Protein AF-A0A7W1AQW0-F1 (afdb_monomer_lite)

Secondary structure (DSSP, 8-state):
-HHHHH--SS-EEEEE-GGGTS-HHHHHHHHHHHHTSSSEEEEE-SSS-S-S-HHHHHHT-SEEEEPPS-HHHHHHHHHHTTHHHHHHHHHHTTPEEEESTHHHHTTEEEEEE-SSSSS-EEEE---SEEEEEESSTTTSTTHHHHHHHHHHTTSS--EEEE-TT-----PPPPHHHHHTTEEEE-SEEE----TTS----EEEE---HHHHHHHTTS---S--SS---

Foldseek 3Di:
DLCVLQVHQAFFEEEEEQQVVVDVVVVVVVVLLCVLGRYHYHYADPVDGPDPPVLVVLLVGQEYEYEAHQLVRSQVVCVVVVVLVSVVVSVVVPRAYEYEHSSNFQQEQWEQDCNDPDATDIDGHSHQAYWYEQEQCVVDPRRVVSLLVCLVVVVTAEEEYEHAQDPDDPDDDDPSNVVRNYDYDGQWDQGDDGPPPDRGGHTYHHPHVVSVVVSVPDPPPPDPPPDDD

pLDDT: mean 78.65, std 23.16, range [24.62, 98.56]

Structure (mmCIF, N/CA/C/O backbone):
data_AF-A0A7W1AQW0-F1
#
_entry.id   AF-A0A7W1AQW0-F1
#
loop_
_atom_site.group_PDB
_atom_site.id
_atom_site.type_symbol
_atom_site.label_atom_id
_atom_site.label_alt_id
_atom_site.label_comp_id
_atom_site.label_asym_id
_atom_site.label_entity_id
_atom_site.label_seq_id
_atom_site.pdbx_PDB_ins_code
_atom_site.Cartn_x
_atom_site.Cartn_y
_atom_site.Cartn_z
_atom_site.occupancy
_atom_site.B_iso_or_equiv
_atom_site.auth_seq_id
_atom_site.auth_comp_id
_atom_site.auth_asym_id
_atom_site.auth_atom_id
_atom_site.pdbx_PDB_model_num
ATOM 1 N N . MET A 1 1 ? -9.401 13.933 5.623 1.00 67.44 1 MET A N 1
ATOM 2 C CA . MET A 1 1 ? -8.822 13.018 4.614 1.00 67.44 1 MET A CA 1
ATOM 3 C C . MET A 1 1 ? -9.401 11.619 4.802 1.00 67.44 1 MET A C 1
ATOM 5 O O . MET A 1 1 ? -10.285 11.276 4.036 1.00 67.44 1 MET A O 1
ATOM 9 N N . PHE A 1 2 ? -9.066 10.885 5.873 1.00 73.19 2 PHE A N 1
ATOM 10 C CA . PHE A 1 2 ? -9.712 9.595 6.181 1.00 73.19 2 PHE A CA 1
ATOM 11 C C . PHE A 1 2 ? -11.206 9.718 6.504 1.00 73.19 2 PHE A C 1
ATOM 13 O O . PHE A 1 2 ? -12.000 9.011 5.904 1.00 73.19 2 PHE A O 1
ATOM 20 N N . SER A 1 3 ? -11.608 10.681 7.343 1.00 76.00 3 SER A N 1
ATOM 21 C CA . SER A 1 3 ? -13.026 10.924 7.671 1.00 76.00 3 SER A CA 1
ATOM 22 C C . SER A 1 3 ? -13.887 11.238 6.443 1.00 76.00 3 SER A C 1
ATOM 24 O O . SER A 1 3 ? -15.046 10.853 6.374 1.00 76.00 3 SER A O 1
ATOM 26 N N . ALA A 1 4 ? -13.309 11.909 5.440 1.00 75.75 4 ALA A N 1
ATOM 27 C CA . ALA A 1 4 ? -13.996 12.199 4.182 1.00 75.75 4 ALA A CA 1
ATOM 28 C C . ALA A 1 4 ? -14.106 10.952 3.291 1.00 75.75 4 ALA A C 1
ATOM 30 O O . ALA A 1 4 ? -15.127 10.759 2.645 1.00 75.75 4 ALA A O 1
ATOM 31 N N . ALA A 1 5 ? -13.074 10.102 3.278 1.00 75.19 5 ALA A N 1
ATOM 32 C CA . ALA A 1 5 ? -13.080 8.854 2.518 1.00 75.19 5 ALA A CA 1
ATOM 33 C C . ALA A 1 5 ? -14.044 7.807 3.105 1.00 75.19 5 ALA A C 1
ATOM 35 O O . ALA A 1 5 ? -14.600 7.013 2.357 1.00 75.19 5 ALA A O 1
ATOM 36 N N . THR A 1 6 ? -14.248 7.807 4.426 1.00 84.25 6 THR A N 1
ATOM 37 C CA . THR A 1 6 ? -15.109 6.834 5.122 1.00 84.25 6 THR A CA 1
ATOM 38 C C . THR A 1 6 ? -16.499 7.368 5.470 1.00 84.25 6 THR A C 1
ATOM 40 O O . THR A 1 6 ? -17.377 6.585 5.820 1.00 84.25 6 THR A O 1
ATOM 43 N N . GLY A 1 7 ? -16.699 8.690 5.453 1.00 86.19 7 GLY A N 1
ATOM 44 C CA . GLY A 1 7 ? -17.906 9.339 5.975 1.00 86.19 7 GLY A CA 1
ATOM 45 C C . GLY A 1 7 ? -18.041 9.286 7.504 1.00 86.19 7 GLY A C 1
ATOM 46 O O . GLY A 1 7 ? -19.109 9.593 8.030 1.00 86.19 7 GLY A O 1
ATOM 47 N N . LYS A 1 8 ? -16.989 8.887 8.234 1.00 88.88 8 LYS A N 1
ATOM 48 C CA . LYS A 1 8 ? -17.007 8.724 9.699 1.00 88.88 8 LYS A CA 1
ATOM 49 C C . LYS A 1 8 ? -16.258 9.860 10.383 1.00 88.88 8 LYS A C 1
ATOM 51 O O . LYS A 1 8 ? -15.175 10.222 9.937 1.00 88.88 8 LYS A O 1
ATOM 56 N N . ALA A 1 9 ? -16.794 10.374 11.492 1.00 91.06 9 ALA A N 1
ATOM 57 C CA . ALA A 1 9 ? -16.131 11.416 12.285 1.00 91.06 9 ALA A CA 1
ATOM 58 C C . ALA A 1 9 ? -14.762 10.936 12.803 1.00 91.06 9 ALA A C 1
ATOM 60 O O . ALA A 1 9 ? -13.740 11.520 12.448 1.00 91.06 9 ALA A O 1
ATOM 61 N N . THR A 1 10 ? -14.758 9.792 13.497 1.00 94.94 10 THR A N 1
ATOM 62 C CA . THR A 1 10 ? -13.569 9.181 14.111 1.00 94.94 10 THR A CA 1
ATOM 63 C C . THR A 1 10 ? -13.295 7.791 13.505 1.00 94.94 10 THR A C 1
ATOM 65 O O . THR A 1 10 ? -13.646 6.774 14.112 1.00 94.94 10 THR A O 1
ATOM 68 N N . PRO A 1 11 ? -12.722 7.695 12.288 1.00 94.69 11 PRO A N 1
ATOM 69 C CA . PRO A 1 11 ? -12.478 6.413 11.629 1.00 94.69 11 PRO A CA 1
ATOM 70 C C . PRO A 1 11 ? -11.393 5.585 12.331 1.00 94.69 11 PRO A C 1
ATOM 72 O O . PRO A 1 11 ? -10.427 6.124 12.876 1.00 94.69 11 PRO A O 1
ATOM 75 N N . ARG A 1 12 ? -11.522 4.260 12.261 1.00 98.00 12 ARG A N 1
ATOM 76 C CA . ARG A 1 12 ? -10.507 3.274 12.650 1.00 98.00 12 ARG A CA 1
ATOM 77 C C . ARG A 1 12 ? -9.540 3.045 11.494 1.00 98.00 12 ARG A C 1
ATOM 79 O O . ARG A 1 12 ? -9.938 2.540 10.446 1.00 98.00 12 ARG A O 1
ATOM 86 N N . ILE A 1 13 ? -8.281 3.419 11.673 1.00 95.62 13 ILE A N 1
ATOM 87 C CA . ILE A 1 13 ? -7.257 3.364 10.628 1.00 95.62 13 ILE A CA 1
ATOM 88 C C . ILE A 1 13 ? -6.183 2.381 11.063 1.00 95.62 13 ILE A C 1
ATOM 90 O O . ILE A 1 13 ? -5.573 2.557 12.116 1.00 95.62 13 ILE A O 1
ATOM 94 N N . CYS A 1 14 ? -5.930 1.370 10.243 1.00 97.81 14 CYS A N 1
ATOM 95 C CA . CYS A 1 14 ? -4.896 0.381 10.487 1.00 97.81 14 CYS A CA 1
ATOM 96 C C . CYS A 1 14 ? -3.712 0.588 9.546 1.00 97.81 14 CYS A C 1
ATOM 98 O O . CYS A 1 14 ? -3.871 0.575 8.326 1.00 97.81 14 CYS A O 1
ATOM 100 N N . PHE A 1 15 ? -2.523 0.767 10.113 1.00 97.31 15 PHE A N 1
ATOM 101 C CA . PHE A 1 15 ? -1.277 0.809 9.361 1.00 97.31 15 PHE A CA 1
ATOM 102 C C . PHE A 1 15 ? -0.730 -0.590 9.088 1.00 97.31 15 PHE A C 1
ATOM 104 O O . PHE A 1 15 ? -0.585 -1.391 10.008 1.00 97.31 15 PHE A O 1
ATOM 111 N N . VAL A 1 16 ? -0.344 -0.851 7.843 1.00 97.88 16 VAL A N 1
ATOM 112 C CA . VAL A 1 16 ? 0.351 -2.079 7.443 1.00 97.88 16 VAL A CA 1
ATOM 113 C C . VAL A 1 16 ? 1.782 -1.718 7.054 1.00 97.88 16 VAL A C 1
ATOM 115 O O . VAL A 1 16 ? 2.031 -1.125 6.000 1.00 97.88 16 VAL A O 1
ATOM 118 N N . GLY A 1 17 ? 2.725 -2.053 7.938 1.00 95.81 17 GLY A N 1
ATOM 119 C CA . GLY A 1 17 ? 4.140 -1.674 7.852 1.00 95.81 17 GLY A CA 1
ATOM 120 C C . GLY A 1 17 ? 5.026 -2.650 7.077 1.00 95.81 17 GLY A C 1
ATOM 121 O O . GLY A 1 17 ? 6.242 -2.446 7.009 1.00 95.81 17 GLY A O 1
ATOM 122 N N . THR A 1 18 ? 4.440 -3.680 6.462 1.00 97.00 18 THR A N 1
ATOM 123 C CA . THR A 1 18 ? 5.151 -4.847 5.921 1.00 97.00 18 THR A CA 1
ATOM 124 C C . THR A 1 18 ? 6.284 -4.497 4.955 1.00 97.00 18 THR A C 1
ATOM 126 O O . THR A 1 18 ? 7.363 -5.075 5.041 1.00 97.00 18 THR A O 1
ATOM 129 N N . ALA A 1 19 ? 6.085 -3.520 4.060 1.00 95.94 19 ALA A N 1
ATOM 130 C CA . ALA A 1 19 ? 7.108 -3.112 3.090 1.00 95.94 19 ALA A CA 1
ATOM 131 C C . ALA A 1 19 ? 8.392 -2.593 3.758 1.00 95.94 19 ALA A C 1
ATOM 133 O O . ALA A 1 19 ? 9.481 -2.726 3.206 1.00 95.94 19 ALA A O 1
ATOM 134 N N . SER A 1 20 ? 8.277 -2.021 4.954 1.00 94.88 20 SER A N 1
ATOM 135 C CA . SER A 1 20 ? 9.410 -1.529 5.737 1.00 94.88 20 SER A CA 1
ATOM 136 C C . SER A 1 20 ? 9.997 -2.571 6.692 1.00 94.88 20 SER A C 1
ATOM 138 O O . SER A 1 20 ? 10.839 -2.224 7.513 1.00 94.88 20 SER A O 1
ATOM 140 N N . GLY A 1 21 ? 9.538 -3.826 6.620 1.00 94.56 21 GLY A N 1
ATOM 141 C CA . GLY A 1 21 ? 9.882 -4.856 7.600 1.00 94.56 21 GLY A CA 1
ATOM 142 C C . GLY A 1 21 ? 9.317 -4.554 8.989 1.00 94.56 21 GLY A C 1
ATOM 143 O O . GLY A 1 21 ? 9.981 -4.831 9.980 1.00 94.56 21 GLY A O 1
ATOM 144 N N . ASP A 1 22 ? 8.137 -3.924 9.055 1.00 93.50 22 ASP A N 1
ATOM 145 C CA . ASP A 1 22 ? 7.505 -3.473 10.303 1.00 93.50 22 ASP A CA 1
ATOM 146 C C . ASP A 1 22 ? 8.420 -2.581 11.168 1.00 93.50 22 ASP A C 1
ATOM 148 O O . ASP A 1 22 ? 8.391 -2.626 12.398 1.00 93.50 22 ASP A O 1
ATOM 152 N N . ALA A 1 23 ? 9.224 -1.728 10.517 1.00 92.81 23 ALA A N 1
ATOM 153 C CA . ALA A 1 23 ? 10.158 -0.835 11.191 1.00 92.81 23 ALA A CA 1
ATOM 154 C C . ALA A 1 23 ? 9.458 0.037 12.248 1.00 92.81 23 ALA A C 1
ATOM 156 O O . ALA A 1 23 ? 8.574 0.847 11.941 1.00 92.81 23 ALA A O 1
ATOM 157 N N . GLU A 1 24 ? 9.916 -0.063 13.498 1.00 93.38 24 GLU A N 1
ATOM 158 C CA . GLU A 1 24 ? 9.319 0.658 14.627 1.00 93.38 24 GLU A CA 1
ATOM 159 C C . GLU A 1 24 ? 9.325 2.173 14.428 1.00 93.38 24 GLU A C 1
ATOM 161 O O . GLU A 1 24 ? 8.347 2.847 14.744 1.00 93.38 24 GLU A O 1
ATOM 166 N N . SER A 1 25 ? 10.396 2.708 13.838 1.00 91.25 25 SER A N 1
ATOM 167 C CA . SER A 1 25 ? 10.520 4.137 13.546 1.00 91.25 25 SER A CA 1
ATOM 168 C C . SER A 1 25 ? 9.461 4.629 12.556 1.00 91.25 25 SER A C 1
ATOM 170 O O . SER A 1 25 ? 9.009 5.771 12.652 1.00 91.25 25 SER A O 1
ATOM 172 N N . TYR A 1 26 ? 9.023 3.785 11.619 1.00 90.25 26 TYR A N 1
ATOM 173 C CA . TYR A 1 26 ? 7.954 4.134 10.690 1.00 90.25 26 TYR A CA 1
ATOM 174 C C . TYR A 1 26 ? 6.585 4.004 11.360 1.00 90.25 26 TYR A C 1
ATOM 176 O O . TYR A 1 26 ? 5.750 4.901 11.238 1.00 90.25 26 TYR A O 1
ATOM 184 N N . ARG A 1 27 ? 6.388 2.951 12.160 1.00 91.94 27 ARG A N 1
ATOM 185 C CA . ARG A 1 27 ? 5.194 2.803 12.999 1.00 91.94 27 ARG A CA 1
ATOM 186 C C . ARG A 1 27 ? 5.005 4.014 13.923 1.00 91.94 27 ARG A C 1
ATOM 188 O O . ARG A 1 27 ? 3.906 4.554 13.983 1.00 91.94 27 ARG A O 1
ATOM 195 N N . TYR A 1 28 ? 6.068 4.502 14.564 1.00 91.44 28 TYR A N 1
ATOM 196 C CA . TYR A 1 28 ? 6.027 5.710 15.395 1.00 91.44 28 TYR A CA 1
ATOM 197 C C . TYR A 1 28 ? 5.596 6.944 14.596 1.00 91.44 28 TYR A C 1
ATOM 199 O O . TYR A 1 28 ? 4.662 7.630 14.995 1.00 91.44 28 TYR A O 1
ATOM 207 N N . LYS A 1 29 ? 6.206 7.188 13.427 1.00 88.06 29 LYS A N 1
ATOM 208 C CA . LYS A 1 29 ? 5.820 8.303 12.541 1.00 88.06 29 LYS A CA 1
ATOM 209 C C . LYS A 1 29 ? 4.355 8.230 12.108 1.00 88.06 29 LYS A C 1
ATOM 211 O O . LYS A 1 29 ? 3.707 9.264 11.971 1.00 88.06 29 LYS A O 1
ATOM 216 N N . PHE A 1 30 ? 3.828 7.025 11.884 1.00 91.12 30 PHE A N 1
ATOM 217 C CA . PHE A 1 30 ? 2.407 6.838 11.604 1.00 91.12 30 PHE A CA 1
ATOM 218 C C . PHE A 1 30 ? 1.545 7.277 12.794 1.00 91.12 30 PHE A C 1
ATOM 220 O O . PHE A 1 30 ? 0.652 8.101 12.615 1.00 91.12 30 PHE A O 1
ATOM 227 N N . TYR A 1 31 ? 1.832 6.786 14.003 1.00 92.69 31 TYR A N 1
ATOM 228 C CA . TYR A 1 31 ? 1.076 7.160 15.202 1.00 92.69 31 TYR A CA 1
ATOM 229 C C . TYR A 1 31 ? 1.188 8.653 15.530 1.00 92.69 31 TYR A C 1
ATOM 231 O O . TYR A 1 31 ? 0.176 9.280 15.834 1.00 92.69 31 TYR A O 1
ATOM 239 N N . GLU A 1 32 ? 2.379 9.239 15.395 1.00 89.38 32 GLU A N 1
ATOM 240 C CA . GLU A 1 32 ? 2.602 10.682 15.524 1.00 89.38 32 GLU A CA 1
ATOM 241 C C . GLU A 1 32 ? 1.696 11.455 14.557 1.00 89.38 32 GLU A C 1
ATOM 243 O O . GLU A 1 32 ? 0.971 12.356 14.978 1.00 89.38 32 GLU A O 1
ATOM 248 N N . ALA A 1 33 ? 1.650 11.056 13.282 1.00 83.50 33 ALA A N 1
ATOM 249 C CA . ALA A 1 33 ? 0.789 11.699 12.297 1.00 83.50 33 ALA A CA 1
ATOM 250 C C . ALA A 1 33 ? -0.710 11.523 12.605 1.00 83.50 33 ALA A C 1
ATOM 252 O O . ALA A 1 33 ? -1.488 12.457 12.405 1.00 83.50 33 ALA A O 1
ATOM 253 N N . MET A 1 34 ? -1.123 10.348 13.090 1.00 87.38 34 MET A N 1
ATOM 254 C CA . MET A 1 34 ? -2.522 10.076 13.434 1.00 87.38 34 MET A CA 1
ATOM 255 C C . MET A 1 34 ? -2.971 10.809 14.701 1.00 87.38 34 MET A C 1
ATOM 257 O O . MET A 1 34 ? -4.138 11.172 14.788 1.00 87.38 34 MET A O 1
ATOM 261 N N . SER A 1 35 ? -2.065 11.089 15.645 1.00 89.00 35 SER A N 1
ATOM 262 C CA . SER A 1 35 ? -2.385 11.794 16.899 1.00 89.00 35 SER A CA 1
ATOM 263 C C . SER A 1 35 ? -2.966 13.198 16.690 1.00 89.00 35 SER A C 1
ATOM 265 O O . SER A 1 35 ? -3.712 13.702 17.524 1.00 89.00 35 SER A O 1
ATOM 267 N N . ALA A 1 36 ? -2.669 13.824 15.549 1.00 87.12 36 ALA A N 1
ATOM 268 C CA . ALA A 1 36 ? -3.186 15.139 15.185 1.00 87.12 36 ALA A CA 1
ATOM 269 C C . ALA A 1 36 ? -4.553 15.098 14.475 1.00 87.12 36 ALA A C 1
ATOM 271 O O . ALA A 1 36 ? -5.106 16.152 14.128 1.00 87.12 36 ALA A O 1
ATOM 272 N N . LEU A 1 37 ? -5.089 13.898 14.236 1.00 84.88 37 LEU A N 1
ATOM 273 C CA . LEU A 1 37 ? -6.351 13.638 13.552 1.00 84.88 37 LEU A CA 1
ATOM 274 C C . LEU A 1 37 ? -7.359 13.006 14.518 1.00 84.88 37 LEU A C 1
ATOM 276 O O . LEU A 1 37 ? -7.001 12.209 15.378 1.00 84.88 37 LEU A O 1
ATOM 280 N N . ASP A 1 38 ? -8.641 13.309 14.326 1.00 90.75 38 ASP A N 1
ATOM 281 C CA . ASP A 1 38 ? -9.724 12.634 15.044 1.00 90.75 38 ASP A CA 1
ATOM 282 C C . ASP A 1 38 ? -9.929 11.232 14.451 1.00 90.75 38 ASP A C 1
ATOM 284 O O . ASP A 1 38 ? -10.653 11.050 13.473 1.00 90.75 38 ASP A O 1
ATOM 288 N N . CYS A 1 39 ? -9.184 10.249 14.956 1.00 92.38 39 CYS A N 1
ATOM 289 C CA . CYS A 1 39 ? -9.213 8.873 14.471 1.00 92.38 39 CYS A CA 1
ATOM 290 C C . CYS A 1 39 ? -8.721 7.875 15.528 1.00 92.38 39 CYS A C 1
ATOM 292 O O . CYS A 1 39 ? -8.101 8.241 16.524 1.00 92.38 39 CYS A O 1
ATOM 294 N N . ARG A 1 40 ? -8.978 6.585 15.296 1.00 96.88 40 ARG A N 1
ATOM 295 C CA . ARG A 1 40 ? -8.442 5.484 16.108 1.00 96.88 40 ARG A CA 1
ATOM 296 C C . ARG A 1 40 ? -7.382 4.740 15.312 1.00 96.88 40 ARG A C 1
ATOM 298 O O . ARG A 1 40 ? -7.712 3.978 14.407 1.00 96.88 40 ARG A O 1
ATOM 305 N N . ALA A 1 41 ? -6.120 4.965 15.652 1.00 95.88 41 ALA A N 1
ATOM 306 C CA . ALA A 1 41 ? -4.990 4.346 14.974 1.00 95.88 41 ALA A CA 1
ATOM 307 C C . ALA A 1 41 ? -4.683 2.947 15.533 1.00 95.88 41 ALA A C 1
ATOM 309 O O . ALA A 1 41 ? -4.552 2.753 16.741 1.00 95.88 41 ALA A O 1
ATOM 310 N N . THR A 1 42 ? -4.510 1.977 14.645 1.00 98.06 42 THR A N 1
ATOM 311 C CA . THR A 1 42 ? -3.988 0.636 14.933 1.00 98.06 42 THR A CA 1
ATOM 312 C C . THR A 1 42 ? -2.897 0.291 13.921 1.00 98.06 42 THR A C 1
ATOM 314 O O . THR A 1 42 ? -2.668 1.034 12.966 1.00 98.06 42 THR A O 1
ATOM 317 N N . HIS A 1 43 ? -2.209 -0.828 14.111 1.00 97.94 43 HIS A N 1
ATOM 318 C CA . HIS A 1 43 ? -1.307 -1.368 13.102 1.00 97.94 43 HIS A CA 1
ATOM 319 C C . HIS A 1 43 ? -1.427 -2.889 13.044 1.00 97.94 43 HIS A C 1
ATOM 321 O O . HIS A 1 43 ? -1.832 -3.526 14.016 1.00 97.94 43 HIS A O 1
ATOM 327 N N . LEU A 1 44 ? -1.066 -3.445 11.895 1.00 98.06 44 LEU A N 1
ATOM 328 C CA . LEU A 1 44 ? -0.972 -4.869 11.630 1.00 98.06 44 LEU A CA 1
ATOM 329 C C . LEU A 1 44 ? 0.494 -5.201 11.347 1.00 98.06 44 LEU A C 1
ATOM 331 O O . LEU A 1 44 ? 1.074 -4.660 10.404 1.00 98.06 44 LEU A O 1
ATOM 335 N N . SER A 1 45 ? 1.066 -6.105 12.140 1.00 96.12 45 SER A N 1
ATOM 336 C CA . SER A 1 45 ? 2.332 -6.773 11.830 1.00 96.12 45 SER A CA 1
ATOM 337 C C . SER A 1 45 ? 2.052 -8.235 11.506 1.00 96.12 45 SER A C 1
ATOM 339 O O . SER A 1 45 ? 1.220 -8.864 12.155 1.00 96.12 45 SER A O 1
ATOM 341 N N . LEU A 1 46 ? 2.751 -8.771 10.506 1.00 95.25 46 LEU A N 1
ATOM 342 C CA . LEU A 1 46 ? 2.765 -10.214 10.233 1.00 95.25 46 LEU A CA 1
ATOM 343 C C . LEU A 1 46 ? 3.904 -10.915 10.988 1.00 95.25 46 LEU A C 1
ATOM 345 O O . LEU A 1 46 ? 3.873 -12.121 11.171 1.00 95.25 46 LEU A O 1
ATOM 349 N N . ILE A 1 47 ? 4.896 -10.165 11.476 1.00 92.12 47 ILE A N 1
ATOM 350 C CA . ILE A 1 47 ? 5.963 -10.703 12.330 1.00 92.12 47 ILE A CA 1
ATOM 351 C C . ILE A 1 47 ? 5.461 -10.901 13.765 1.00 92.12 47 ILE A C 1
ATOM 353 O O . ILE A 1 47 ? 5.818 -11.876 14.423 1.00 92.12 47 ILE A O 1
ATOM 357 N N . GLN A 1 48 ? 4.607 -9.992 14.242 1.00 93.94 48 GLN A N 1
ATOM 358 C CA . GLN A 1 48 ? 3.931 -10.075 15.538 1.00 93.94 48 GLN A CA 1
ATOM 359 C C . GLN A 1 48 ? 2.417 -9.899 15.340 1.00 93.94 48 GLN A C 1
ATOM 361 O O . GLN A 1 48 ? 1.899 -8.792 15.521 1.00 93.94 48 GLN A O 1
ATOM 366 N N . PRO A 1 49 ? 1.701 -10.963 14.924 1.00 94.75 49 PRO A N 1
ATOM 367 C CA . PRO A 1 49 ? 0.275 -10.887 14.631 1.00 94.75 49 PRO A CA 1
ATOM 368 C C . PRO A 1 49 ? -0.545 -10.399 15.833 1.00 94.75 49 PRO A C 1
ATOM 370 O O . PRO A 1 49 ? -0.381 -10.925 16.935 1.00 94.75 49 PRO A O 1
ATOM 373 N N . PRO A 1 50 ? -1.474 -9.442 15.646 1.00 93.50 50 PRO A N 1
ATOM 374 C CA . PRO A 1 50 ? -2.323 -8.945 16.730 1.00 93.50 50 PRO A CA 1
ATOM 375 C C . PRO A 1 50 ? -3.448 -9.922 17.110 1.00 93.50 50 PRO A C 1
ATOM 377 O O . PRO A 1 50 ? -4.142 -9.709 18.100 1.00 93.50 50 PRO A O 1
ATOM 380 N N . SER A 1 51 ? -3.679 -10.954 16.295 1.00 94.50 51 SER A N 1
ATOM 381 C CA . SER A 1 51 ? -4.754 -11.934 16.441 1.00 94.50 51 SER A CA 1
ATOM 382 C C . SER A 1 51 ? -4.407 -13.202 15.660 1.00 94.50 51 SER A C 1
ATOM 384 O O . SER A 1 51 ? -3.737 -13.124 14.630 1.00 94.50 51 SER A O 1
ATOM 386 N N . ALA A 1 52 ? -4.904 -14.354 16.117 1.00 93.31 52 ALA A N 1
ATOM 387 C CA . ALA A 1 52 ? -4.900 -15.586 15.325 1.00 93.31 52 ALA A CA 1
ATOM 388 C C . ALA A 1 52 ? -5.888 -15.507 14.144 1.00 93.31 52 ALA A C 1
ATOM 390 O O . ALA A 1 52 ? -5.649 -16.090 13.092 1.00 93.31 52 ALA A O 1
ATOM 391 N N . ASP A 1 53 ? -6.974 -14.748 14.307 1.00 96.62 53 ASP A N 1
ATOM 392 C CA . ASP A 1 53 ? -7.911 -14.413 13.238 1.00 96.62 53 ASP A CA 1
ATOM 393 C C . ASP A 1 53 ? -7.561 -13.029 12.676 1.00 96.62 53 ASP A C 1
ATOM 395 O O . ASP A 1 53 ? -7.998 -11.986 13.184 1.00 96.62 53 ASP A O 1
ATOM 399 N N . LEU A 1 54 ? -6.708 -13.027 11.651 1.00 97.19 54 LEU A N 1
ATOM 400 C CA . LEU A 1 54 ? -6.313 -11.809 10.946 1.00 97.19 54 LEU A CA 1
ATOM 401 C C . LEU A 1 54 ? -7.483 -11.179 10.185 1.00 97.19 54 LEU A C 1
ATOM 403 O O . LEU A 1 54 ? -7.557 -9.952 10.106 1.00 97.19 54 LEU A O 1
ATOM 407 N N . GLY A 1 55 ? -8.407 -11.993 9.667 1.00 98.12 55 GLY A N 1
ATOM 408 C CA . GLY A 1 55 ? -9.585 -11.525 8.943 1.00 98.12 55 GLY A CA 1
ATOM 409 C C . GLY A 1 55 ? -10.461 -10.657 9.834 1.00 98.12 55 GLY A C 1
ATOM 410 O O . GLY A 1 55 ? -10.693 -9.490 9.523 1.00 98.12 55 GLY A O 1
ATOM 411 N N . ALA A 1 56 ? -10.853 -11.170 11.002 1.00 98.19 56 ALA A N 1
ATOM 412 C CA . ALA A 1 56 ? -11.636 -10.412 11.975 1.00 98.19 56 ALA A CA 1
ATOM 413 C C . ALA A 1 56 ? -10.945 -9.104 12.397 1.00 98.19 56 ALA A C 1
ATOM 415 O O . ALA A 1 56 ? -11.602 -8.066 12.511 1.00 98.19 56 ALA A O 1
ATOM 416 N N . PHE A 1 57 ? -9.619 -9.124 12.584 1.00 98.50 57 PHE A N 1
ATOM 417 C CA . PHE A 1 57 ? -8.862 -7.916 12.916 1.00 98.50 57 PHE A CA 1
ATOM 418 C C . PHE A 1 57 ? -8.919 -6.866 11.795 1.00 98.50 57 PHE A C 1
ATOM 420 O O . PHE A 1 57 ? -9.160 -5.687 12.073 1.00 98.50 57 PHE A O 1
ATOM 427 N N . VAL A 1 58 ? -8.717 -7.279 10.539 1.00 98.56 58 VAL A N 1
ATOM 428 C CA . VAL A 1 58 ? -8.760 -6.393 9.365 1.00 98.56 58 VAL A CA 1
ATOM 429 C C . VAL A 1 58 ? -10.179 -5.873 9.121 1.00 98.56 58 VAL A C 1
ATOM 431 O O . VAL A 1 58 ? -10.359 -4.681 8.879 1.00 98.56 58 VAL A O 1
ATOM 434 N N . PHE A 1 59 ? -11.200 -6.722 9.240 1.00 98.38 59 PHE A N 1
ATOM 435 C CA . PHE A 1 59 ? -12.595 -6.347 8.985 1.00 98.38 59 PHE A CA 1
ATOM 436 C C . PHE A 1 59 ? -13.176 -5.389 10.030 1.00 98.38 59 PHE A C 1
ATOM 438 O O . PHE A 1 59 ? -14.189 -4.742 9.779 1.00 98.38 59 PHE A O 1
ATOM 445 N N . ALA A 1 60 ? -12.531 -5.262 11.191 1.00 98.19 60 ALA A N 1
ATOM 446 C CA . ALA A 1 60 ? -12.896 -4.294 12.219 1.00 98.19 60 ALA A CA 1
ATOM 447 C C . ALA A 1 60 ? -12.385 -2.865 11.937 1.00 98.19 60 ALA A C 1
ATOM 449 O O . ALA A 1 60 ? -12.569 -1.977 12.775 1.00 98.19 60 ALA A O 1
ATOM 450 N N . GLN A 1 61 ? -11.694 -2.634 10.819 1.00 97.75 61 GLN A N 1
ATOM 451 C CA . GLN A 1 61 ? -11.108 -1.340 10.461 1.00 97.75 61 GLN A CA 1
ATOM 452 C C . GLN A 1 61 ? -11.974 -0.607 9.435 1.00 97.75 61 GLN A C 1
ATOM 454 O O . GLN A 1 61 ? -12.705 -1.223 8.668 1.00 97.75 61 GLN A O 1
ATOM 459 N N . ASP A 1 62 ? -11.859 0.718 9.396 1.00 95.62 62 ASP A N 1
ATOM 460 C CA . ASP A 1 62 ? -12.519 1.549 8.381 1.00 95.62 62 ASP A CA 1
ATOM 461 C C . ASP A 1 62 ? -11.581 1.870 7.218 1.00 95.62 62 ASP A C 1
ATOM 463 O O . ASP A 1 62 ? -12.022 2.088 6.088 1.00 95.62 62 ASP A O 1
ATOM 467 N N . VAL A 1 63 ? -10.278 1.911 7.509 1.00 93.50 63 VAL A N 1
ATOM 468 C CA . VAL A 1 63 ? -9.219 2.183 6.544 1.00 93.50 63 VAL A CA 1
ATOM 469 C C . VAL A 1 63 ? -8.034 1.260 6.788 1.00 93.50 63 VAL A C 1
ATOM 471 O O . VAL A 1 63 ? -7.566 1.146 7.922 1.00 93.50 63 VAL A O 1
ATOM 474 N N . ILE A 1 64 ? -7.488 0.693 5.715 1.00 95.81 64 ILE A N 1
ATOM 475 C CA . ILE A 1 64 ? -6.162 0.076 5.705 1.00 95.81 64 ILE A CA 1
ATOM 476 C C . ILE A 1 64 ? -5.195 0.994 4.960 1.00 95.81 64 ILE A C 1
ATOM 478 O O . ILE A 1 64 ? -5.392 1.310 3.786 1.00 95.81 64 ILE A O 1
ATOM 482 N N . PHE A 1 65 ? -4.143 1.418 5.654 1.00 93.62 65 PHE A N 1
ATOM 483 C CA . PHE A 1 65 ? -3.113 2.303 5.132 1.00 93.62 65 PHE A CA 1
ATOM 484 C C . PHE A 1 65 ? -1.767 1.581 5.039 1.00 93.62 65 PHE A C 1
ATOM 486 O O . PHE A 1 65 ? -1.179 1.210 6.052 1.00 93.62 65 PHE A O 1
ATOM 493 N N . VAL A 1 66 ? -1.258 1.397 3.824 1.00 95.44 66 VAL A N 1
ATOM 494 C CA . VAL A 1 66 ? -0.046 0.613 3.561 1.00 95.44 66 VAL A CA 1
ATOM 495 C C . VAL A 1 66 ? 1.165 1.527 3.394 1.00 95.44 66 VAL A C 1
ATOM 497 O O . VAL A 1 66 ? 1.172 2.445 2.567 1.00 95.44 66 VAL A O 1
ATOM 500 N N . GLY A 1 67 ? 2.202 1.271 4.189 1.00 91.81 67 GLY A N 1
ATOM 501 C CA . GLY A 1 67 ? 3.448 2.034 4.168 1.00 91.81 67 GLY A CA 1
ATOM 502 C C . GLY A 1 67 ? 4.330 1.781 2.944 1.00 91.81 67 GLY A C 1
ATOM 503 O O . GLY A 1 67 ? 4.145 0.826 2.187 1.00 91.81 67 GLY A O 1
ATOM 504 N N . GLY A 1 68 ? 5.331 2.647 2.777 1.00 91.44 68 GLY A N 1
ATOM 505 C CA . GLY A 1 68 ? 6.398 2.479 1.789 1.00 91.44 68 GLY A CA 1
ATOM 506 C C . GLY A 1 68 ? 7.478 1.478 2.216 1.00 91.44 68 GLY A C 1
ATOM 507 O O . GLY A 1 68 ? 7.523 1.038 3.364 1.00 91.44 68 GLY A O 1
ATOM 508 N N . GLY A 1 69 ? 8.373 1.142 1.285 1.00 94.25 69 GLY A N 1
ATOM 509 C CA . GLY A 1 69 ? 9.496 0.228 1.503 1.00 94.25 69 GLY A CA 1
ATOM 510 C C . GLY A 1 69 ? 9.693 -0.729 0.326 1.00 94.25 69 GLY A C 1
ATOM 511 O O . GLY A 1 69 ? 9.487 -0.358 -0.827 1.00 94.25 69 GLY A O 1
ATOM 512 N N . ASN A 1 70 ? 10.065 -1.974 0.606 1.00 97.31 70 ASN A N 1
ATOM 513 C CA . ASN A 1 70 ? 10.287 -2.996 -0.408 1.00 97.31 70 ASN A CA 1
ATOM 514 C C . ASN A 1 70 ? 8.961 -3.637 -0.860 1.00 97.31 70 ASN A C 1
ATOM 516 O O . ASN A 1 70 ? 8.322 -4.388 -0.119 1.00 97.31 70 ASN A O 1
ATOM 520 N N . THR A 1 71 ? 8.552 -3.359 -2.101 1.00 97.75 71 THR A N 1
ATOM 521 C CA . THR A 1 71 ? 7.280 -3.853 -2.661 1.00 97.75 71 THR A CA 1
ATOM 522 C C . THR A 1 71 ? 7.315 -5.363 -2.898 1.00 97.75 71 THR A C 1
ATOM 524 O O . THR A 1 71 ? 6.325 -6.051 -2.656 1.00 97.75 71 THR A O 1
ATOM 527 N N . ARG A 1 72 ? 8.459 -5.901 -3.345 1.00 98.12 72 ARG A N 1
ATOM 528 C CA . ARG A 1 72 ? 8.630 -7.343 -3.572 1.00 98.12 72 ARG A CA 1
ATOM 529 C C . ARG A 1 72 ? 8.458 -8.129 -2.274 1.00 98.12 72 ARG A C 1
ATOM 531 O O . ARG A 1 72 ? 7.705 -9.099 -2.266 1.00 98.12 72 ARG A O 1
ATOM 538 N N . SER A 1 73 ? 9.115 -7.700 -1.197 1.00 97.69 73 SER A N 1
ATOM 539 C CA . SER A 1 73 ? 9.016 -8.352 0.114 1.00 97.69 73 SER A CA 1
ATOM 540 C C . SER A 1 73 ? 7.603 -8.272 0.686 1.00 97.69 73 SER A C 1
ATOM 542 O O . SER A 1 73 ? 7.100 -9.278 1.179 1.00 97.69 73 SER A O 1
ATOM 544 N N . LEU A 1 74 ? 6.935 -7.117 0.555 1.00 97.56 74 LEU A N 1
ATOM 545 C CA . LEU A 1 74 ? 5.528 -6.967 0.938 1.00 97.56 74 LEU A CA 1
ATOM 546 C C . LEU A 1 74 ? 4.648 -8.009 0.240 1.00 97.56 74 LEU A C 1
ATOM 548 O O . LEU A 1 74 ? 3.927 -8.741 0.910 1.00 97.56 74 LEU A O 1
ATOM 552 N N . LEU A 1 75 ? 4.721 -8.101 -1.092 1.00 98.38 75 LEU A N 1
ATOM 553 C CA . LEU A 1 75 ? 3.860 -9.002 -1.865 1.00 98.38 75 LEU A CA 1
ATOM 554 C C . LEU A 1 75 ? 4.145 -10.475 -1.575 1.00 98.38 75 LEU A C 1
ATOM 556 O O . LEU A 1 75 ? 3.218 -11.280 -1.562 1.00 98.38 75 LEU A O 1
ATOM 560 N N . ALA A 1 76 ? 5.415 -10.832 -1.367 1.00 98.06 76 ALA A N 1
ATOM 561 C CA . ALA A 1 76 ? 5.794 -12.191 -1.004 1.00 98.06 76 ALA A CA 1
ATOM 562 C C . ALA A 1 76 ? 5.181 -12.586 0.346 1.00 98.06 76 ALA A C 1
ATOM 564 O O . ALA A 1 76 ? 4.517 -13.615 0.436 1.00 98.06 76 ALA A O 1
ATOM 565 N N . LEU A 1 77 ? 5.337 -11.739 1.367 1.00 97.94 77 LEU A N 1
ATOM 566 C CA . LEU A 1 77 ? 4.845 -12.043 2.706 1.00 97.94 77 LEU A CA 1
ATOM 567 C C . LEU A 1 77 ? 3.313 -12.026 2.781 1.00 97.94 77 LEU A C 1
ATOM 569 O O . LEU A 1 77 ? 2.725 -12.846 3.473 1.00 97.94 77 LEU A O 1
ATOM 573 N N . TRP A 1 78 ? 2.649 -11.133 2.048 1.00 98.25 78 TRP A N 1
ATOM 574 C CA . TRP A 1 78 ? 1.186 -11.099 2.025 1.00 98.25 78 TRP A CA 1
ATOM 575 C C . TRP A 1 78 ? 0.579 -12.353 1.409 1.00 98.25 78 TRP A C 1
ATOM 577 O O . TRP A 1 78 ? -0.382 -12.870 1.966 1.00 98.25 78 TRP A O 1
ATOM 587 N N . ARG A 1 79 ? 1.152 -12.850 0.306 1.00 98.00 79 ARG A N 1
ATOM 588 C CA . ARG A 1 79 ? 0.711 -14.103 -0.324 1.00 98.00 79 ARG A CA 1
ATOM 589 C C . ARG A 1 79 ? 0.934 -15.300 0.593 1.00 98.00 79 ARG A C 1
ATOM 591 O O . ARG A 1 79 ? 0.063 -16.153 0.688 1.00 98.00 79 ARG A O 1
ATOM 598 N N . GLU A 1 80 ? 2.068 -15.331 1.291 1.00 97.81 80 GLU A N 1
ATOM 599 C CA . GLU A 1 80 ? 2.377 -16.382 2.267 1.00 97.81 80 GLU A CA 1
ATOM 600 C C . GLU A 1 80 ? 1.359 -16.415 3.418 1.00 97.81 80 GLU A C 1
ATOM 602 O O . GLU A 1 80 ? 0.905 -17.477 3.827 1.00 97.81 80 GLU A O 1
ATOM 607 N N . TRP A 1 81 ? 0.954 -15.245 3.916 1.00 97.38 81 TRP A N 1
ATOM 608 C CA . TRP A 1 81 ? 0.016 -15.126 5.037 1.00 97.38 81 TRP A CA 1
ATOM 609 C C . TRP A 1 81 ? -1.462 -15.097 4.620 1.00 97.38 81 TRP A C 1
ATOM 611 O O . TRP A 1 81 ? -2.334 -14.978 5.480 1.00 97.38 81 TRP A O 1
ATOM 621 N N . GLY A 1 82 ? -1.761 -15.137 3.317 1.00 97.75 82 GLY A N 1
ATOM 622 C CA . GLY A 1 82 ? -3.115 -14.937 2.786 1.00 97.75 82 GLY A CA 1
ATOM 623 C C . GLY A 1 82 ? -3.699 -13.543 3.065 1.00 97.75 82 GLY A C 1
ATOM 624 O O . GLY A 1 82 ? -4.913 -13.343 2.980 1.00 97.75 82 GLY A O 1
ATOM 625 N N . LEU A 1 83 ? -2.857 -12.563 3.416 1.00 98.19 83 LEU A N 1
ATOM 626 C CA . LEU A 1 83 ? -3.303 -11.203 3.717 1.00 98.19 83 LEU A CA 1
ATOM 627 C C . LEU A 1 83 ? -3.840 -10.501 2.464 1.00 98.19 83 LEU A C 1
ATOM 629 O O . LEU A 1 83 ? -4.733 -9.668 2.569 1.00 98.19 83 LEU A O 1
ATOM 633 N N . ASP A 1 84 ? -3.340 -10.840 1.279 1.00 97.69 84 ASP A N 1
ATOM 634 C CA . ASP A 1 84 ? -3.873 -10.332 0.016 1.00 97.69 84 ASP A CA 1
ATOM 635 C C . ASP A 1 84 ? -5.352 -10.702 -0.179 1.00 97.69 84 ASP A C 1
ATOM 637 O O . ASP A 1 84 ? -6.165 -9.824 -0.468 1.00 97.69 84 ASP A O 1
ATOM 641 N N . ALA A 1 85 ? -5.726 -11.960 0.056 1.00 97.31 85 ALA A N 1
ATOM 642 C CA . ALA A 1 85 ? -7.118 -12.404 0.000 1.00 97.31 85 ALA A CA 1
ATOM 643 C C . ALA A 1 85 ? -7.986 -11.720 1.071 1.00 97.31 85 ALA A C 1
ATOM 645 O O . ALA A 1 85 ? -9.074 -11.230 0.766 1.00 97.31 85 ALA A O 1
ATOM 646 N N . ILE A 1 86 ? -7.482 -11.602 2.304 1.00 98.31 86 ILE A N 1
ATOM 647 C CA . ILE A 1 86 ? -8.182 -10.898 3.390 1.00 98.31 86 ILE A CA 1
ATOM 648 C C . ILE A 1 86 ? -8.411 -9.425 3.028 1.00 98.31 86 ILE A C 1
ATOM 650 O O . ILE A 1 86 ? -9.503 -8.897 3.219 1.00 98.31 86 ILE A O 1
ATOM 654 N N . LEU A 1 87 ? -7.403 -8.740 2.486 1.00 96.50 87 LEU A N 1
ATOM 655 C CA . LEU A 1 87 ? -7.518 -7.338 2.082 1.00 96.50 87 LEU A CA 1
ATOM 656 C C . LEU A 1 87 ? -8.466 -7.159 0.892 1.00 96.50 87 LEU A C 1
ATOM 658 O O . LEU A 1 87 ? -9.174 -6.153 0.830 1.0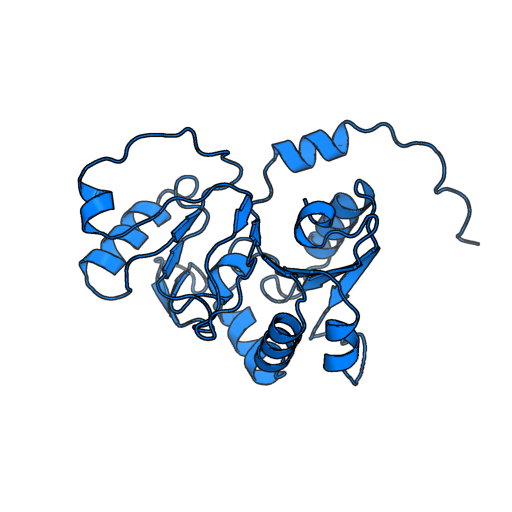0 96.50 87 LEU A O 1
ATOM 662 N N . ARG A 1 88 ? -8.524 -8.137 -0.019 1.00 94.06 88 ARG A N 1
ATOM 663 C CA . ARG A 1 88 ? -9.506 -8.163 -1.107 1.00 94.06 88 ARG A CA 1
ATOM 664 C C . ARG A 1 88 ? -10.930 -8.255 -0.563 1.00 94.06 88 ARG A C 1
ATOM 666 O O . ARG A 1 88 ? -11.796 -7.498 -0.990 1.00 94.06 88 ARG A O 1
ATOM 673 N N . GLU A 1 89 ? -11.165 -9.118 0.417 1.00 95.50 89 GLU A N 1
ATOM 674 C CA . GLU A 1 89 ? -12.476 -9.239 1.055 1.00 95.50 89 GLU A CA 1
ATOM 675 C C . GLU A 1 89 ? -12.829 -7.992 1.885 1.00 95.50 89 GLU A C 1
ATOM 677 O O . GLU A 1 89 ? -13.955 -7.496 1.840 1.00 95.50 89 GLU A O 1
ATOM 682 N N . ALA A 1 90 ? -11.859 -7.432 2.614 1.00 94.06 90 ALA A N 1
ATOM 683 C CA . ALA A 1 90 ? -12.020 -6.190 3.369 1.00 94.06 90 ALA A CA 1
ATOM 684 C C . ALA A 1 90 ? -12.503 -5.058 2.456 1.00 94.06 90 ALA A C 1
ATOM 686 O O . ALA A 1 90 ? -13.453 -4.336 2.764 1.00 94.06 90 ALA A O 1
ATOM 687 N N . TYR A 1 91 ? -11.879 -4.962 1.290 1.00 88.44 91 TYR A N 1
ATOM 688 C CA . TYR A 1 91 ? -12.288 -4.062 0.235 1.00 88.44 91 TYR A CA 1
ATOM 689 C C . TYR A 1 91 ? -13.728 -4.318 -0.243 1.00 88.44 91 TYR A C 1
ATOM 691 O O . TYR A 1 91 ? -14.515 -3.378 -0.348 1.00 88.44 91 TYR A O 1
ATOM 699 N N . GLU A 1 92 ? -14.110 -5.574 -0.495 1.00 88.44 92 GLU A N 1
ATOM 700 C CA . GLU A 1 92 ? -15.459 -5.934 -0.970 1.00 88.44 92 GLU A CA 1
ATOM 701 C C . GLU A 1 92 ? -16.547 -5.592 0.062 1.00 88.44 92 GLU A C 1
ATOM 703 O O . GLU A 1 92 ? -17.699 -5.324 -0.302 1.00 88.44 92 GLU A O 1
ATOM 708 N N . ARG A 1 93 ? -16.160 -5.529 1.343 1.00 91.75 93 ARG A N 1
ATOM 709 C CA . ARG A 1 93 ? -16.966 -5.072 2.486 1.00 91.75 93 ARG A CA 1
ATOM 710 C C . ARG A 1 93 ? -17.031 -3.542 2.628 1.00 91.75 93 ARG A C 1
ATOM 712 O O . ARG A 1 93 ? -17.726 -3.049 3.513 1.00 91.75 93 ARG A O 1
ATOM 719 N N . GLY A 1 94 ? -16.344 -2.787 1.770 1.00 87.19 94 GLY A N 1
ATOM 720 C CA . GLY A 1 94 ? -16.355 -1.322 1.753 1.00 87.19 94 GLY A CA 1
ATOM 721 C C . GLY A 1 94 ? -15.285 -0.656 2.623 1.00 87.19 94 GLY A C 1
ATOM 722 O O . GLY A 1 94 ? -15.370 0.548 2.866 1.00 87.19 94 GLY A O 1
ATOM 723 N N . ILE A 1 95 ? -14.283 -1.405 3.093 1.00 91.50 95 ILE A N 1
ATOM 724 C CA . ILE A 1 95 ? -13.140 -0.834 3.817 1.00 91.50 95 ILE A CA 1
ATOM 725 C C . ILE A 1 95 ? -12.266 -0.067 2.825 1.00 91.50 95 ILE A C 1
ATOM 727 O O . ILE A 1 95 ? -11.920 -0.567 1.753 1.00 91.50 95 ILE A O 1
ATOM 731 N N . VAL A 1 96 ? -11.895 1.163 3.183 1.00 88.19 96 VAL A N 1
ATOM 732 C CA . VAL A 1 96 ? -11.069 2.010 2.319 1.00 88.19 96 VAL A CA 1
ATOM 733 C C . VAL A 1 96 ? -9.637 1.489 2.335 1.00 88.19 96 VAL A C 1
ATOM 735 O O . VAL A 1 96 ? -9.024 1.364 3.394 1.00 88.19 96 VAL A O 1
ATOM 738 N N . LEU A 1 97 ? -9.077 1.232 1.157 1.00 89.19 97 LEU A N 1
ATOM 739 C CA . LEU A 1 97 ? -7.674 0.865 1.012 1.00 89.19 97 LEU A CA 1
ATOM 740 C C . LEU A 1 97 ? -6.868 2.058 0.506 1.00 89.19 97 LEU A C 1
ATOM 742 O O . LEU A 1 97 ? -7.333 2.866 -0.299 1.00 89.19 97 LEU A O 1
ATOM 746 N N . GLY A 1 98 ? -5.631 2.173 0.962 1.00 86.94 98 GLY A N 1
ATOM 747 C CA . GLY A 1 98 ? -4.719 3.182 0.457 1.00 86.94 98 GLY A CA 1
ATOM 748 C C . GLY A 1 98 ? -3.286 2.906 0.854 1.00 86.94 98 GLY A C 1
ATOM 749 O O . GLY A 1 98 ? -2.995 2.019 1.656 1.00 86.94 98 GLY A O 1
ATOM 750 N N . GLY A 1 99 ? -2.372 3.689 0.301 1.00 87.88 99 GLY A N 1
ATOM 751 C CA . GLY A 1 99 ? -0.971 3.566 0.657 1.00 87.88 99 GLY A CA 1
ATOM 752 C C . GLY A 1 99 ? -0.063 4.539 -0.069 1.00 87.88 99 GLY A C 1
ATOM 753 O O . GLY A 1 99 ? -0.493 5.307 -0.934 1.00 87.88 99 GLY A O 1
ATOM 754 N N . VAL A 1 100 ? 1.205 4.490 0.328 1.00 86.19 100 VAL A N 1
ATOM 755 C CA . VAL A 1 100 ? 2.285 5.335 -0.185 1.00 86.19 100 VAL A CA 1
ATOM 756 C C . VAL A 1 100 ? 3.417 4.469 -0.722 1.00 86.19 100 VAL A C 1
ATOM 758 O O . VAL A 1 100 ? 3.752 3.443 -0.132 1.00 86.19 100 VAL A O 1
ATOM 761 N N . SER A 1 101 ? 4.046 4.897 -1.819 1.00 90.50 101 SER A N 1
ATOM 762 C CA . SER A 1 101 ? 5.204 4.210 -2.408 1.00 90.50 101 SER A CA 1
ATOM 763 C C . SER A 1 101 ? 4.897 2.728 -2.696 1.00 90.50 101 SER A C 1
ATOM 765 O O . SER A 1 101 ? 4.017 2.450 -3.509 1.00 90.50 101 SER A O 1
ATOM 767 N N . ALA A 1 102 ? 5.525 1.770 -2.009 1.00 93.69 102 ALA A N 1
ATOM 768 C CA . ALA A 1 102 ? 5.175 0.348 -2.100 1.00 93.69 102 ALA A CA 1
ATOM 769 C C . ALA A 1 102 ? 3.678 0.065 -1.880 1.00 93.69 102 ALA A C 1
ATOM 771 O O . ALA A 1 102 ? 3.085 -0.718 -2.620 1.00 93.69 102 ALA A O 1
ATOM 772 N N . GLY A 1 103 ? 3.056 0.750 -0.917 1.00 91.69 103 GLY A N 1
ATOM 773 C CA . GLY A 1 103 ? 1.624 0.660 -0.644 1.00 91.69 103 GLY A CA 1
ATOM 774 C C . GLY A 1 103 ? 0.729 1.332 -1.685 1.00 91.69 103 GLY A C 1
ATOM 775 O O . GLY A 1 103 ? -0.470 1.100 -1.679 1.00 91.69 103 GLY A O 1
ATOM 776 N N . MET A 1 104 ? 1.270 2.167 -2.576 1.00 89.00 104 MET A N 1
ATOM 777 C CA . MET A 1 104 ? 0.561 2.609 -3.785 1.00 89.00 104 MET A CA 1
ATOM 778 C C . MET A 1 104 ? 0.690 1.550 -4.880 1.00 89.00 104 MET A C 1
ATOM 780 O O . MET A 1 104 ? -0.286 1.224 -5.549 1.00 89.00 104 MET A O 1
ATOM 784 N N . ILE A 1 105 ? 1.910 1.043 -5.074 1.00 92.75 105 ILE A N 1
ATOM 785 C CA . ILE A 1 105 ? 2.247 0.123 -6.159 1.00 92.75 105 ILE A CA 1
ATOM 786 C C . ILE A 1 105 ? 1.466 -1.192 -6.047 1.00 92.75 105 ILE A C 1
ATOM 788 O O . ILE A 1 105 ? 0.994 -1.703 -7.062 1.00 92.75 105 ILE A O 1
ATOM 792 N N . CYS A 1 106 ? 1.339 -1.752 -4.839 1.00 95.44 106 CYS A N 1
ATOM 793 C CA . CYS A 1 106 ? 0.887 -3.132 -4.643 1.00 95.44 106 CYS A CA 1
ATOM 794 C C . CYS A 1 106 ? -0.489 -3.450 -5.251 1.00 95.44 106 CYS A C 1
ATOM 796 O O . CYS A 1 106 ? -0.712 -4.595 -5.637 1.00 95.44 106 CYS A O 1
ATOM 798 N N . TRP A 1 107 ? -1.376 -2.464 -5.393 1.00 92.88 107 TRP A N 1
ATOM 799 C CA . TRP A 1 107 ? -2.725 -2.658 -5.930 1.00 92.88 107 TRP A CA 1
ATOM 800 C C . TRP A 1 107 ? -2.769 -2.865 -7.446 1.00 92.88 107 TRP A C 1
ATOM 802 O O . TRP A 1 107 ? -3.714 -3.461 -7.951 1.00 92.88 107 TRP A O 1
ATOM 812 N N . PHE A 1 108 ? -1.781 -2.377 -8.191 1.00 93.06 108 PHE A N 1
ATOM 813 C CA . PHE A 1 108 ? -1.820 -2.382 -9.655 1.00 93.06 108 PHE A CA 1
ATOM 814 C C . PHE A 1 108 ? -1.468 -3.749 -10.253 1.00 93.06 108 PHE A C 1
ATOM 816 O O . PHE A 1 108 ? -1.039 -4.660 -9.546 1.00 93.06 108 PHE A O 1
ATOM 823 N N . GLU A 1 109 ? -1.642 -3.918 -11.564 1.00 95.00 109 GLU A N 1
ATOM 824 C CA . GLU A 1 109 ? -1.085 -5.062 -12.299 1.00 95.00 109 GLU A CA 1
ATOM 825 C C . GLU A 1 109 ? 0.441 -5.018 -12.277 1.00 95.00 109 GLU A C 1
ATOM 827 O O . GLU A 1 109 ? 1.085 -6.043 -12.027 1.00 95.00 109 GLU A O 1
ATOM 832 N N . PHE A 1 110 ? 1.009 -3.823 -12.468 1.00 97.44 110 PHE A N 1
ATOM 833 C CA . PHE A 1 110 ? 2.449 -3.607 -12.493 1.00 97.44 110 PHE A CA 1
ATOM 834 C C . PHE A 1 110 ? 2.902 -2.396 -11.673 1.00 97.44 110 PHE A C 1
ATOM 836 O O . PHE A 1 110 ? 2.192 -1.407 -11.498 1.00 97.44 110 PHE A O 1
ATOM 843 N N . GLY A 1 111 ? 4.146 -2.455 -11.211 1.00 94.62 111 GLY A N 1
ATOM 844 C CA . GLY A 1 111 ? 4.826 -1.374 -10.513 1.00 94.62 111 GLY A CA 1
ATOM 845 C C . GLY A 1 111 ? 6.228 -1.124 -11.038 1.00 94.62 111 GLY A C 1
ATOM 846 O O . GLY A 1 111 ? 6.953 -2.076 -11.319 1.00 94.62 111 GLY A O 1
ATOM 847 N N . VAL A 1 112 ? 6.638 0.144 -11.100 1.00 94.62 112 VAL A N 1
ATOM 848 C CA . VAL A 1 112 ? 8.050 0.519 -11.268 1.00 94.62 112 VAL A CA 1
ATOM 849 C C . VAL A 1 112 ? 8.704 0.569 -9.890 1.00 94.62 112 VAL A C 1
ATOM 851 O O . VAL A 1 112 ? 8.336 1.395 -9.050 1.00 94.62 112 VAL A O 1
ATOM 854 N N . THR A 1 113 ? 9.664 -0.322 -9.640 1.00 93.75 113 THR A N 1
ATOM 855 C CA . THR A 1 113 ? 10.231 -0.515 -8.301 1.00 93.75 113 THR A CA 1
ATOM 856 C C . THR A 1 113 ? 11.751 -0.670 -8.293 1.00 93.75 113 THR A C 1
ATOM 858 O O . THR A 1 113 ? 12.370 -1.160 -9.233 1.00 93.75 113 THR A O 1
ATOM 861 N N . ASP A 1 114 ? 12.316 -0.274 -7.164 1.00 92.69 114 ASP A N 1
ATOM 862 C CA . ASP A 1 114 ? 13.688 -0.396 -6.671 1.00 92.69 114 ASP A CA 1
ATOM 863 C C . ASP A 1 114 ? 13.826 -1.525 -5.628 1.00 92.69 114 ASP A C 1
ATOM 865 O O . ASP A 1 114 ? 14.803 -1.594 -4.887 1.00 92.69 114 ASP A O 1
ATOM 869 N N . SER A 1 115 ? 12.850 -2.441 -5.556 1.00 93.50 115 SER A N 1
ATOM 870 C CA . SER A 1 115 ? 12.855 -3.556 -4.593 1.00 93.50 115 SER A CA 1
ATOM 871 C C . SER A 1 115 ? 14.094 -4.459 -4.698 1.00 93.50 115 SER A C 1
ATOM 873 O O . SER A 1 115 ? 14.418 -5.167 -3.746 1.00 93.50 115 SER A O 1
ATOM 875 N N . ILE A 1 116 ? 14.753 -4.479 -5.858 1.00 93.00 116 ILE A N 1
ATOM 876 C CA . ILE A 1 116 ? 16.086 -5.056 -6.035 1.00 93.00 116 ILE A CA 1
ATOM 877 C C . ILE A 1 116 ? 17.037 -3.873 -6.250 1.00 93.00 116 ILE A C 1
ATOM 879 O O . ILE A 1 116 ? 16.758 -3.067 -7.140 1.00 93.00 116 ILE A O 1
ATOM 883 N N . PRO A 1 117 ? 18.135 -3.757 -5.478 1.00 90.62 117 PRO A N 1
ATOM 884 C CA . PRO A 1 117 ? 19.099 -2.678 -5.656 1.00 90.62 117 PRO A CA 1
ATOM 885 C C . PRO A 1 117 ? 19.612 -2.590 -7.097 1.00 90.62 117 PRO A C 1
ATOM 887 O O . PRO A 1 117 ? 19.932 -3.608 -7.712 1.00 90.62 117 PRO A O 1
ATOM 890 N N . GLY A 1 118 ? 19.731 -1.367 -7.612 1.00 91.75 118 GLY A N 1
ATOM 891 C CA . GLY A 1 118 ? 20.192 -1.096 -8.971 1.00 91.75 118 GLY A CA 1
ATOM 892 C C . GLY A 1 118 ? 19.122 -0.410 -9.814 1.00 91.75 118 GLY A C 1
ATOM 893 O O . GLY A 1 118 ? 18.451 0.509 -9.348 1.00 91.75 118 GLY A O 1
ATOM 894 N N . ALA A 1 119 ? 19.004 -0.823 -11.076 1.00 90.75 119 ALA A N 1
ATOM 895 C CA . ALA A 1 119 ? 18.060 -0.225 -12.011 1.00 90.75 119 ALA A CA 1
ATOM 896 C C . ALA A 1 119 ? 16.602 -0.465 -11.586 1.00 90.75 119 ALA A C 1
ATOM 898 O O . ALA A 1 119 ? 16.253 -1.529 -11.073 1.00 90.75 119 ALA A O 1
ATOM 899 N N . LEU A 1 120 ? 15.734 0.506 -11.876 1.00 94.19 120 LEU A N 1
ATOM 900 C CA . LEU A 1 120 ? 14.297 0.355 -11.677 1.00 94.19 120 LEU A CA 1
ATOM 901 C C . LEU A 1 120 ? 13.747 -0.721 -12.613 1.00 94.19 120 LEU A C 1
ATOM 903 O O . LEU A 1 120 ? 13.938 -0.674 -13.832 1.00 94.19 120 LEU A O 1
ATOM 907 N N . THR A 1 121 ? 13.040 -1.682 -12.027 1.00 95.12 121 THR A N 1
ATOM 908 C CA . THR A 1 121 ? 12.507 -2.851 -12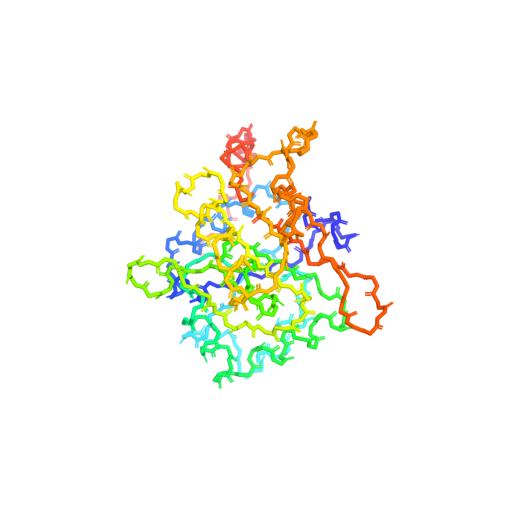.728 1.00 95.12 121 THR A CA 1
ATOM 909 C C . THR A 1 121 ? 10.986 -2.902 -12.640 1.00 95.12 121 THR A C 1
ATOM 911 O O . THR A 1 121 ? 10.397 -2.381 -11.686 1.00 95.12 121 THR A O 1
ATOM 914 N N . PRO A 1 122 ? 10.326 -3.522 -13.632 1.00 96.94 122 PRO A N 1
ATOM 915 C CA . PRO A 1 122 ? 8.913 -3.820 -13.531 1.00 96.94 122 PRO A CA 1
ATOM 916 C C . PRO A 1 122 ? 8.684 -4.953 -12.524 1.00 96.94 122 PRO A C 1
ATOM 918 O O . PRO A 1 122 ? 9.434 -5.929 -12.468 1.00 96.94 122 PRO A O 1
ATOM 921 N N . LEU A 1 123 ? 7.615 -4.844 -11.742 1.00 97.94 123 LEU A N 1
ATOM 922 C CA . LEU A 1 123 ? 7.167 -5.878 -10.816 1.00 97.94 123 LEU A CA 1
ATOM 923 C C . LEU A 1 123 ? 5.685 -6.155 -11.041 1.00 97.94 123 LEU A C 1
ATOM 925 O O . LEU A 1 123 ? 4.890 -5.223 -11.051 1.00 97.94 123 LEU A O 1
ATOM 929 N N . LYS A 1 124 ? 5.315 -7.432 -11.184 1.00 97.94 124 LYS A N 1
ATOM 930 C CA . LYS A 1 124 ? 3.912 -7.858 -11.200 1.00 97.94 124 LYS A CA 1
ATOM 931 C C . LYS A 1 124 ? 3.342 -7.818 -9.779 1.00 97.94 124 LYS A C 1
ATOM 933 O O . LYS A 1 124 ? 3.888 -8.459 -8.874 1.00 97.94 124 LYS A O 1
ATOM 938 N N . CYS A 1 125 ? 2.256 -7.081 -9.595 1.00 97.44 125 CYS A N 1
ATOM 939 C CA . CYS A 1 125 ? 1.660 -6.792 -8.293 1.00 97.44 125 CYS A CA 1
ATOM 940 C C . CYS A 1 125 ? 0.351 -7.584 -8.093 1.00 97.44 125 CYS A C 1
ATOM 942 O O . CYS A 1 125 ? 0.261 -8.719 -8.572 1.00 97.44 125 CYS A O 1
ATOM 944 N N . LEU A 1 126 ? -0.611 -7.082 -7.309 1.00 95.56 126 LEU A N 1
ATOM 945 C CA . LEU A 1 126 ? -1.852 -7.813 -7.009 1.00 95.56 126 LEU A CA 1
ATOM 946 C C . LEU A 1 126 ? -2.830 -7.855 -8.193 1.00 95.56 126 LEU A C 1
ATOM 948 O O . LEU A 1 126 ? -3.656 -8.761 -8.256 1.00 95.56 126 LEU A O 1
ATOM 952 N N . GLY A 1 127 ? -2.734 -6.915 -9.138 1.00 92.75 127 GLY A N 1
ATOM 953 C CA . GLY A 1 127 ? -3.594 -6.879 -10.327 1.00 92.75 127 GLY A CA 1
ATOM 954 C C . GLY A 1 127 ? -5.038 -6.497 -10.035 1.00 92.75 127 GLY A C 1
ATOM 955 O O . GLY A 1 127 ? -5.952 -6.935 -10.722 1.00 92.75 127 GLY A O 1
ATOM 956 N N . TRP A 1 128 ? -5.252 -5.716 -8.984 1.00 89.00 128 TRP A N 1
ATOM 957 C CA . TRP A 1 128 ? -6.568 -5.234 -8.590 1.00 89.00 128 TRP A CA 1
ATOM 958 C C . TRP A 1 128 ? -6.958 -3.999 -9.405 1.00 89.00 128 TRP A C 1
ATOM 960 O O . TRP A 1 128 ? -8.082 -3.896 -9.888 1.00 89.00 128 TRP A O 1
ATOM 970 N N . LEU A 1 129 ? -6.001 -3.097 -9.618 1.00 85.56 129 LEU A N 1
ATOM 971 C CA . LEU A 1 129 ? -6.129 -1.952 -10.508 1.00 85.56 129 LEU A CA 1
ATOM 972 C C . LEU A 1 129 ? -5.406 -2.214 -11.834 1.00 85.56 129 LEU A C 1
ATOM 974 O O . LEU A 1 129 ? -4.258 -2.662 -11.810 1.00 85.56 129 LEU A O 1
ATOM 978 N N . PRO A 1 130 ? -6.028 -1.901 -12.984 1.00 85.94 130 PRO A N 1
ATOM 979 C CA . PRO A 1 130 ? -5.395 -2.092 -14.279 1.00 85.94 130 PRO A CA 1
ATOM 980 C C . PRO A 1 130 ? -4.223 -1.126 -14.479 1.00 85.94 130 PRO A C 1
ATOM 982 O O . PRO A 1 130 ? -4.218 -0.001 -13.967 1.00 85.94 130 PRO A O 1
ATOM 985 N N . GLY A 1 131 ? -3.258 -1.542 -15.293 1.00 91.38 131 GLY A N 1
ATOM 986 C CA . GLY A 1 131 ? -2.120 -0.718 -15.672 1.00 91.38 131 GLY A CA 1
ATOM 987 C C . GLY A 1 131 ? -0.975 -0.744 -14.660 1.00 91.38 131 GLY A C 1
ATOM 988 O O . GLY A 1 131 ? -0.819 -1.666 -13.855 1.00 91.38 131 GLY A O 1
ATOM 989 N N . SER A 1 132 ? -0.147 0.296 -14.728 1.00 93.94 132 SER A N 1
ATOM 990 C CA . SER A 1 132 ? 1.082 0.402 -13.935 1.00 93.94 132 SER A CA 1
ATOM 991 C C . SER A 1 132 ? 1.060 1.545 -12.924 1.00 93.94 132 SER A C 1
ATOM 993 O O . SER A 1 132 ? 0.402 2.557 -13.147 1.00 93.94 132 SER A O 1
ATOM 995 N N . ALA A 1 133 ? 1.856 1.446 -11.861 1.00 91.12 133 ALA A N 1
ATOM 996 C CA . ALA A 1 133 ? 2.092 2.534 -10.910 1.00 91.12 133 ALA A CA 1
ATOM 997 C C . ALA A 1 133 ? 3.572 2.930 -10.803 1.00 91.12 133 ALA A C 1
ATOM 999 O O . ALA A 1 133 ? 4.457 2.080 -10.689 1.00 91.12 133 ALA A O 1
ATOM 1000 N N . CYS A 1 134 ? 3.830 4.240 -10.770 1.00 91.81 134 CYS A N 1
ATOM 1001 C CA . CYS A 1 134 ? 5.146 4.826 -10.526 1.00 91.81 134 CYS A CA 1
ATOM 1002 C C . CYS A 1 134 ? 5.048 5.957 -9.476 1.00 91.81 134 CYS A C 1
ATOM 1004 O O . CYS A 1 134 ? 4.637 7.069 -9.821 1.00 91.81 134 CYS A O 1
ATOM 1006 N N . PRO A 1 135 ? 5.372 5.699 -8.191 1.00 87.44 135 PRO A N 1
ATOM 1007 C CA . PRO A 1 135 ? 5.480 6.749 -7.170 1.00 87.44 135 PRO A CA 1
ATOM 1008 C C . PRO A 1 135 ? 6.759 7.578 -7.372 1.00 87.44 135 PRO A C 1
ATOM 1010 O O . PRO A 1 135 ? 7.556 7.234 -8.232 1.00 87.44 135 PRO A O 1
ATOM 1013 N N . HIS A 1 136 ? 6.968 8.648 -6.597 1.00 84.62 136 HIS A N 1
ATOM 1014 C CA . HIS A 1 136 ? 8.156 9.530 -6.621 1.00 84.62 136 HIS A CA 1
ATOM 1015 C C . HIS A 1 136 ? 8.573 10.025 -8.024 1.00 84.62 136 HIS A C 1
ATOM 1017 O O . HIS A 1 136 ? 9.753 10.250 -8.293 1.00 84.62 136 HIS A O 1
ATOM 1023 N N . TYR A 1 137 ? 7.607 10.158 -8.937 1.00 83.25 137 TYR A N 1
ATOM 1024 C CA . TYR A 1 137 ? 7.854 10.233 -10.376 1.00 83.25 137 TYR A CA 1
ATOM 1025 C C . TYR A 1 137 ? 8.747 11.399 -10.812 1.00 83.25 137 TYR A C 1
ATOM 1027 O O . TYR A 1 137 ? 9.514 11.233 -11.759 1.00 83.25 137 TYR A O 1
ATOM 1035 N N . ALA A 1 138 ? 8.654 12.569 -10.168 1.00 80.06 138 ALA A N 1
ATOM 1036 C CA . ALA A 1 138 ? 9.514 13.708 -10.501 1.00 80.06 138 ALA A CA 1
ATOM 1037 C C . ALA A 1 138 ? 10.617 13.940 -9.463 1.00 80.06 138 ALA A C 1
ATOM 1039 O O . ALA A 1 138 ? 11.674 14.459 -9.817 1.00 80.06 138 ALA A O 1
ATOM 1040 N N . LYS A 1 139 ? 10.394 13.547 -8.206 1.00 79.44 139 LYS A N 1
ATOM 1041 C CA . LYS A 1 139 ? 11.386 13.670 -7.138 1.00 79.44 139 LYS A CA 1
ATOM 1042 C C . LYS A 1 139 ? 12.598 12.758 -7.333 1.00 79.44 139 LYS A C 1
ATOM 1044 O O . LYS A 1 139 ? 13.717 13.179 -7.052 1.00 79.44 139 LYS A O 1
ATOM 1049 N N . GLU A 1 140 ? 12.396 11.525 -7.792 1.00 81.75 140 GLU A N 1
ATOM 1050 C CA . GLU A 1 140 ? 13.488 10.591 -8.069 1.00 81.75 140 GLU A CA 1
ATOM 1051 C C . GLU A 1 140 ? 13.839 10.628 -9.556 1.00 81.75 140 GLU A C 1
ATOM 1053 O O . GLU A 1 140 ? 13.052 10.209 -10.407 1.00 81.75 140 GLU A O 1
ATOM 1058 N N . ILE A 1 141 ? 15.039 11.132 -9.863 1.00 86.94 141 ILE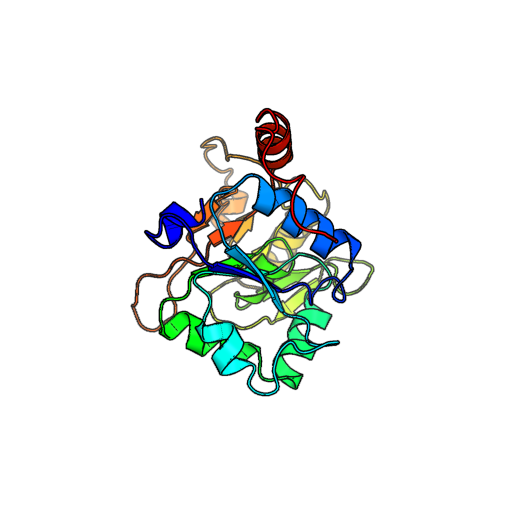 A N 1
ATOM 1059 C CA . ILE A 1 141 ? 15.461 11.481 -11.229 1.00 86.94 141 ILE A CA 1
ATOM 1060 C C . ILE A 1 141 ? 15.325 10.323 -12.227 1.00 86.94 141 ILE A C 1
ATOM 1062 O O . ILE A 1 141 ? 14.941 10.545 -13.373 1.00 86.94 141 ILE A O 1
ATOM 1066 N N . GLU A 1 142 ? 15.538 9.088 -11.770 1.00 90.31 142 GLU A N 1
ATOM 1067 C CA . GLU A 1 142 ? 15.475 7.890 -12.608 1.00 90.31 142 GLU A CA 1
ATOM 1068 C C . GLU A 1 142 ? 14.054 7.357 -12.829 1.00 90.31 142 GLU A C 1
ATOM 1070 O O . GLU A 1 142 ? 13.829 6.581 -13.763 1.00 90.31 142 GLU A O 1
ATOM 1075 N N . ARG A 1 143 ? 13.063 7.761 -12.021 1.00 89.44 143 ARG A N 1
ATOM 1076 C CA . ARG A 1 143 ? 11.711 7.182 -12.091 1.00 89.44 143 ARG A CA 1
ATOM 1077 C C . ARG A 1 143 ? 10.958 7.573 -13.342 1.00 89.44 143 ARG A C 1
ATOM 1079 O O . ARG A 1 143 ? 10.347 6.715 -13.982 1.00 89.44 143 ARG A O 1
ATOM 1086 N N . ARG A 1 144 ? 11.028 8.843 -13.732 1.00 91.31 144 ARG A N 1
ATOM 1087 C CA . ARG A 1 144 ? 10.417 9.317 -14.975 1.00 91.31 144 ARG A CA 1
ATOM 1088 C C . ARG A 1 144 ? 10.986 8.652 -16.232 1.00 91.31 144 ARG A C 1
ATOM 1090 O O . ARG A 1 144 ? 10.184 8.082 -16.977 1.00 91.31 144 ARG A O 1
ATOM 1097 N N . PRO A 1 145 ? 12.305 8.698 -16.502 1.00 93.44 145 PRO A N 1
ATOM 1098 C CA . PRO A 1 145 ? 12.864 8.057 -17.688 1.00 93.44 145 PRO A CA 1
ATOM 1099 C C . PRO A 1 145 ? 12.669 6.537 -17.658 1.00 93.44 145 PRO A C 1
ATOM 1101 O O . PRO A 1 145 ? 12.294 5.967 -18.680 1.00 93.44 145 PRO A O 1
ATOM 1104 N N . SER A 1 146 ? 12.811 5.882 -16.499 1.00 94.00 146 SER A N 1
ATOM 1105 C CA . SER A 1 146 ? 12.593 4.433 -16.394 1.00 94.00 146 SER A CA 1
ATOM 1106 C C . SER A 1 146 ? 11.149 4.036 -16.674 1.00 94.00 146 SER A C 1
ATOM 1108 O O . SER A 1 146 ? 10.922 3.083 -17.413 1.00 94.00 146 SER A O 1
ATOM 1110 N N . PHE A 1 147 ? 10.163 4.765 -16.143 1.00 93.88 147 PHE A N 1
ATOM 1111 C CA . PHE A 1 147 ? 8.757 4.438 -16.385 1.00 93.88 147 PHE A CA 1
ATOM 1112 C C . PHE A 1 147 ? 8.391 4.581 -17.866 1.00 93.88 147 PHE A C 1
ATOM 1114 O O . PHE A 1 147 ? 7.785 3.683 -18.446 1.00 93.88 147 PHE A O 1
ATOM 1121 N N . GLN A 1 148 ? 8.823 5.676 -18.497 1.00 94.25 148 GLN A N 1
ATOM 1122 C CA . GLN A 1 148 ? 8.592 5.909 -19.924 1.00 94.25 148 GLN A CA 1
ATOM 1123 C C . GLN A 1 148 ? 9.273 4.850 -20.794 1.00 94.25 148 GLN A C 1
ATOM 1125 O O . GLN A 1 148 ? 8.659 4.351 -21.734 1.00 94.25 148 GLN A O 1
ATOM 1130 N N . ARG A 1 149 ? 10.511 4.476 -20.453 1.00 95.12 149 ARG A N 1
ATOM 1131 C CA . ARG A 1 149 ? 11.262 3.423 -21.137 1.00 95.12 149 ARG A CA 1
ATOM 1132 C C . ARG A 1 149 ? 10.553 2.070 -21.042 1.00 95.12 149 ARG A C 1
ATOM 1134 O O . ARG A 1 149 ? 10.320 1.450 -22.070 1.00 95.12 149 ARG A O 1
ATOM 1141 N N . LEU A 1 150 ? 10.157 1.647 -19.840 1.00 95.88 150 LEU A N 1
ATOM 1142 C CA . LEU A 1 150 ? 9.484 0.359 -19.626 1.00 95.88 150 LEU A CA 1
ATOM 1143 C C . LEU A 1 150 ? 8.145 0.260 -20.375 1.00 95.88 150 LEU A C 1
ATOM 1145 O O . LEU A 1 150 ? 7.802 -0.814 -20.864 1.00 95.88 150 LEU A O 1
ATOM 1149 N N . ILE A 1 151 ? 7.408 1.370 -20.502 1.00 95.31 151 ILE A N 1
ATOM 1150 C CA . ILE A 1 151 ? 6.193 1.420 -21.328 1.00 95.31 151 ILE A CA 1
ATOM 1151 C C . ILE A 1 151 ? 6.539 1.326 -22.818 1.00 95.31 151 ILE A C 1
ATOM 1153 O O . ILE A 1 151 ? 5.923 0.549 -23.543 1.00 95.31 151 ILE A O 1
ATOM 1157 N N . ALA A 1 152 ? 7.522 2.102 -23.287 1.00 94.62 152 ALA A N 1
ATOM 1158 C CA . ALA A 1 152 ? 7.919 2.122 -24.696 1.00 94.62 152 ALA A CA 1
ATOM 1159 C C . ALA A 1 152 ? 8.465 0.766 -25.180 1.00 94.62 152 ALA A C 1
ATOM 1161 O O . ALA A 1 152 ? 8.232 0.381 -26.321 1.00 94.62 152 ALA A O 1
ATOM 1162 N N . GLU A 1 153 ? 9.152 0.035 -24.302 1.00 95.56 153 GLU A N 1
ATOM 1163 C CA . GLU A 1 153 ? 9.648 -1.325 -24.543 1.00 95.56 153 GLU A CA 1
ATOM 1164 C C . GLU A 1 153 ? 8.542 -2.397 -24.457 1.00 95.56 153 GLU A C 1
ATOM 1166 O O . GLU A 1 153 ? 8.800 -3.565 -24.737 1.00 95.56 153 GLU A O 1
ATOM 1171 N N . GLY A 1 154 ? 7.318 -2.038 -24.052 1.00 94.88 154 GLY A N 1
ATOM 1172 C CA . GLY A 1 154 ? 6.214 -2.983 -23.858 1.00 94.88 154 GLY A CA 1
ATOM 1173 C C . GLY A 1 154 ? 6.372 -3.892 -22.634 1.00 94.88 154 GLY A C 1
ATOM 1174 O O . GLY A 1 154 ? 5.639 -4.870 -22.502 1.00 94.88 154 GLY A O 1
ATOM 1175 N N . ALA A 1 155 ? 7.307 -3.584 -21.728 1.00 96.19 155 ALA A N 1
ATOM 1176 C CA . ALA A 1 155 ? 7.546 -4.370 -20.519 1.00 96.19 155 ALA A CA 1
ATOM 1177 C C . ALA A 1 155 ? 6.400 -4.239 -19.501 1.00 96.19 155 ALA A C 1
ATOM 1179 O O . ALA A 1 155 ? 6.165 -5.158 -18.717 1.00 96.19 155 ALA A O 1
ATOM 1180 N N . ILE A 1 156 ? 5.704 -3.097 -19.507 1.00 96.62 156 ILE A N 1
ATOM 1181 C CA . ILE A 1 156 ? 4.515 -2.815 -18.693 1.00 96.62 156 ILE A CA 1
ATOM 1182 C C . ILE A 1 156 ? 3.524 -1.937 -19.474 1.00 96.62 156 ILE A C 1
ATOM 1184 O O . ILE A 1 156 ? 3.946 -1.160 -20.334 1.00 96.62 156 ILE A O 1
ATOM 1188 N N . PRO A 1 157 ? 2.214 -2.002 -19.177 1.00 94.00 157 PRO A N 1
ATOM 1189 C CA . PRO A 1 157 ? 1.238 -1.073 -19.741 1.00 94.00 157 PRO A CA 1
ATOM 1190 C C . PRO A 1 157 ? 1.420 0.355 -19.198 1.00 94.00 157 PRO A C 1
ATOM 1192 O O . PRO A 1 157 ? 2.064 0.577 -18.168 1.00 94.00 157 PRO A O 1
ATOM 1195 N N . GLY A 1 158 ? 0.784 1.329 -19.856 1.00 91.00 158 GLY A N 1
ATOM 1196 C CA . GLY A 1 158 ? 0.605 2.676 -19.303 1.00 91.00 158 GLY A CA 1
ATOM 1197 C C . GLY A 1 158 ? -0.130 2.663 -17.954 1.00 91.00 158 GLY A C 1
ATOM 1198 O O . GLY A 1 158 ? -0.689 1.648 -17.531 1.00 91.00 158 GLY A O 1
ATOM 1199 N N . GLY A 1 159 ? -0.128 3.790 -17.246 1.00 89.88 159 GLY A N 1
ATOM 1200 C CA . GLY A 1 159 ? -0.746 3.850 -15.925 1.00 89.88 159 GLY A CA 1
ATOM 1201 C C . GLY A 1 159 ? -0.517 5.161 -15.187 1.00 89.88 159 GLY A C 1
ATOM 1202 O O . GLY A 1 159 ? -0.490 6.230 -15.791 1.00 89.88 159 GLY A O 1
ATOM 1203 N N . TYR A 1 160 ? -0.368 5.086 -13.871 1.00 86.31 160 TYR A N 1
ATOM 1204 C CA . TYR A 1 160 ? -0.419 6.226 -12.969 1.00 86.31 160 TYR A CA 1
ATOM 1205 C C . TYR A 1 160 ? 0.955 6.601 -12.416 1.00 86.31 160 TYR A C 1
ATOM 1207 O O . TYR A 1 160 ? 1.686 5.772 -11.876 1.00 86.31 160 TYR A O 1
ATOM 1215 N N . ALA A 1 161 ? 1.280 7.886 -12.504 1.00 86.19 161 ALA A N 1
ATOM 1216 C CA . ALA A 1 161 ? 2.463 8.491 -11.916 1.00 86.19 161 ALA A CA 1
ATOM 1217 C C . ALA A 1 161 ? 2.062 9.406 -10.750 1.00 86.19 161 ALA A C 1
ATOM 1219 O O . ALA A 1 161 ? 1.240 10.307 -10.922 1.00 86.19 161 ALA A O 1
ATOM 1220 N N . ALA A 1 162 ? 2.653 9.204 -9.576 1.00 80.94 162 ALA A N 1
ATOM 1221 C CA . ALA A 1 162 ? 2.455 10.061 -8.409 1.00 80.94 162 ALA A CA 1
ATOM 1222 C C . ALA A 1 162 ? 3.790 10.659 -7.974 1.00 80.94 162 ALA A C 1
ATOM 1224 O O . ALA A 1 162 ? 4.823 9.998 -8.062 1.00 80.94 162 ALA A O 1
ATOM 1225 N N . ASP A 1 163 ? 3.770 11.897 -7.491 1.00 77.12 163 ASP A N 1
ATOM 1226 C CA . ASP A 1 163 ? 4.965 12.581 -7.007 1.00 77.12 163 ASP A CA 1
ATOM 1227 C C . ASP A 1 163 ? 4.801 13.021 -5.554 1.00 77.12 163 ASP A C 1
ATOM 1229 O O . ASP A 1 163 ? 3.686 13.256 -5.083 1.00 77.12 163 ASP A O 1
ATOM 1233 N N . ASP A 1 164 ? 5.913 13.128 -4.835 1.00 67.12 164 ASP A N 1
ATOM 1234 C CA . ASP A 1 164 ? 5.882 13.369 -3.397 1.00 67.12 164 ASP A CA 1
ATOM 1235 C C . ASP A 1 164 ? 5.400 14.779 -3.066 1.00 67.12 164 ASP 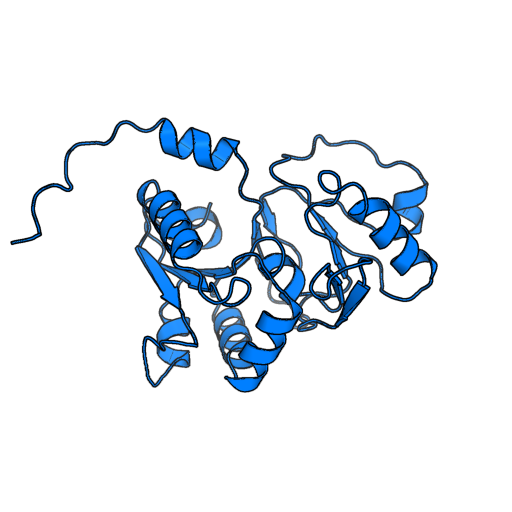A C 1
ATOM 1237 O O . ASP A 1 164 ? 6.092 15.769 -3.286 1.00 67.12 164 ASP A O 1
ATOM 1241 N N . GLY A 1 165 ? 4.217 14.870 -2.459 1.00 54.38 165 GLY A N 1
ATOM 1242 C CA . GLY A 1 165 ? 3.742 16.101 -1.837 1.00 54.38 165 GLY A CA 1
ATOM 1243 C C . GLY A 1 165 ? 3.304 17.202 -2.803 1.00 54.38 165 GLY A C 1
ATOM 1244 O O . GLY A 1 165 ? 3.073 18.324 -2.351 1.00 54.38 165 GLY A O 1
ATOM 1245 N N . VAL A 1 166 ? 3.132 16.904 -4.091 1.00 38.53 166 VAL A N 1
ATOM 1246 C CA . VAL A 1 166 ? 2.694 17.891 -5.083 1.00 38.53 166 VAL A CA 1
ATOM 1247 C C . VAL A 1 166 ? 1.184 17.816 -5.274 1.00 38.53 166 VAL A C 1
ATOM 1249 O O . VAL A 1 166 ? 0.700 16.929 -5.965 1.00 38.53 166 VAL A O 1
ATOM 1252 N N . SER A 1 167 ? 0.432 18.793 -4.750 1.00 33.28 167 SER A N 1
ATOM 1253 C CA . SER A 1 167 ? -0.835 19.200 -5.379 1.00 33.28 167 SER A CA 1
ATOM 1254 C C . SER A 1 167 ? -0.495 19.569 -6.819 1.00 33.28 167 SER A C 1
ATOM 1256 O O . SER A 1 167 ? 0.039 20.654 -7.045 1.00 33.28 167 SER A O 1
ATOM 1258 N N . ALA A 1 168 ? -0.697 18.660 -7.775 1.00 30.52 168 ALA A N 1
ATOM 1259 C CA . ALA A 1 168 ? -0.325 18.908 -9.161 1.00 30.52 168 ALA A CA 1
ATOM 1260 C C . ALA A 1 168 ? -0.946 20.243 -9.611 1.00 30.52 168 ALA A C 1
ATOM 1262 O O . ALA A 1 168 ? -2.175 20.369 -9.585 1.00 30.52 168 ALA A O 1
ATOM 1263 N N . PRO A 1 169 ? -0.160 21.262 -10.020 1.00 29.12 169 PRO A N 1
ATOM 1264 C CA . PRO A 1 169 ? -0.745 22.315 -10.827 1.00 29.12 169 PRO A CA 1
ATOM 1265 C C . PRO A 1 169 ? -1.321 21.625 -12.066 1.00 29.12 169 PRO A C 1
ATOM 1267 O O . PRO A 1 169 ? -0.667 20.747 -12.631 1.00 29.12 169 PRO A O 1
ATOM 1270 N N . LYS A 1 170 ? -2.539 21.999 -12.479 1.00 30.08 170 LYS A N 1
ATOM 1271 C CA . LYS A 1 170 ? -3.099 21.645 -13.793 1.00 30.08 170 LYS A CA 1
ATOM 1272 C C . LYS A 1 170 ? -2.108 22.097 -14.877 1.00 30.08 170 LYS A C 1
ATOM 1274 O O . LYS A 1 170 ? -2.225 23.200 -15.397 1.00 30.08 170 LYS A O 1
ATOM 1279 N N . ARG A 1 171 ? -1.091 21.297 -15.191 1.00 33.06 171 ARG A N 1
ATOM 1280 C CA . ARG A 1 171 ? -0.192 21.526 -16.319 1.00 33.06 171 ARG A CA 1
ATOM 1281 C C . ARG A 1 171 ? -0.637 20.606 -17.437 1.00 33.06 171 ARG A C 1
ATOM 1283 O O . ARG A 1 171 ? -0.647 19.388 -17.301 1.00 33.06 171 ARG A O 1
ATOM 1290 N N . THR A 1 172 ? -1.047 21.228 -18.530 1.00 30.25 172 THR A N 1
ATOM 1291 C CA . THR A 1 172 ? -1.254 20.597 -19.826 1.00 30.25 172 THR A CA 1
ATOM 1292 C C . THR A 1 172 ? 0.004 19.816 -20.220 1.00 30.25 172 THR A C 1
ATOM 1294 O O . THR A 1 172 ? 1.120 20.330 -20.151 1.00 30.25 172 THR A O 1
ATOM 1297 N N . PHE A 1 173 ? -0.181 18.538 -20.556 1.00 38.22 173 PHE A N 1
ATOM 1298 C CA . PHE A 1 173 ? 0.898 17.591 -20.843 1.00 38.22 173 PHE A CA 1
ATOM 1299 C C . PHE A 1 173 ? 1.676 17.944 -22.118 1.00 38.22 173 PHE A C 1
ATOM 1301 O O . PHE A 1 173 ? 1.107 18.467 -23.075 1.00 38.22 173 PHE A O 1
ATOM 1308 N N . SER A 1 174 ? 2.959 17.567 -22.156 1.00 42.78 174 SER A N 1
ATOM 1309 C CA . SER A 1 174 ? 3.738 17.474 -23.394 1.00 42.78 174 SER A CA 1
ATOM 1310 C C . SER A 1 174 ? 3.416 16.180 -24.165 1.00 42.78 174 SER A C 1
ATOM 1312 O O . SER A 1 174 ? 3.072 15.154 -23.574 1.00 42.78 174 SER A O 1
ATOM 1314 N N . ASP A 1 175 ? 3.556 16.232 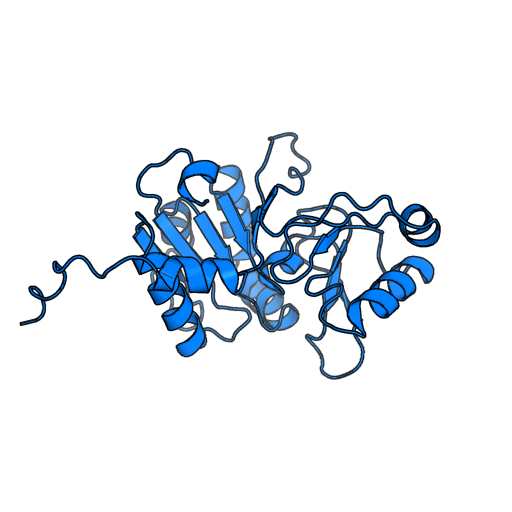-25.494 1.00 41.34 175 ASP A N 1
ATOM 1315 C CA . ASP A 1 175 ? 3.231 15.173 -26.474 1.00 41.34 175 ASP A CA 1
ATOM 1316 C C . ASP A 1 175 ? 3.747 13.738 -26.144 1.00 41.34 175 ASP A C 1
ATOM 1318 O O . ASP A 1 175 ? 3.017 12.773 -26.379 1.00 41.34 175 ASP A O 1
ATOM 1322 N N . PRO A 1 176 ? 4.923 13.527 -25.509 1.00 43.47 176 PRO A N 1
ATOM 1323 C CA . PRO A 1 176 ? 5.420 12.178 -25.202 1.00 43.47 176 PRO A CA 1
ATOM 1324 C C . PRO A 1 176 ? 4.603 11.404 -24.152 1.00 43.47 176 PRO A C 1
ATOM 1326 O O . PRO A 1 176 ? 4.474 10.188 -24.259 1.00 43.47 176 PRO A O 1
ATOM 1329 N N . MET A 1 177 ? 4.023 12.072 -23.141 1.00 46.72 177 MET A N 1
ATOM 1330 C CA . MET A 1 177 ? 3.247 11.376 -22.093 1.00 46.72 177 MET A CA 1
ATOM 1331 C C . MET A 1 177 ? 1.867 10.926 -22.582 1.00 46.72 177 MET A C 1
ATOM 1333 O O . MET A 1 177 ? 1.362 9.904 -22.121 1.00 46.72 177 MET A O 1
ATOM 1337 N N . ARG A 1 178 ? 1.282 11.652 -23.547 1.00 50.25 178 ARG A N 1
ATOM 1338 C CA . ARG A 1 178 ? 0.035 11.242 -24.210 1.00 50.25 178 ARG A CA 1
ATOM 1339 C C . ARG A 1 178 ? 0.218 9.966 -25.030 1.00 50.25 178 ARG A C 1
ATOM 1341 O O . ARG A 1 178 ? -0.686 9.144 -25.042 1.00 50.25 178 ARG A O 1
ATOM 1348 N N . LYS A 1 179 ? 1.384 9.772 -25.659 1.00 52.16 179 LYS A N 1
ATOM 1349 C CA . LYS A 1 179 ? 1.701 8.550 -26.423 1.00 52.16 179 LYS A CA 1
ATOM 1350 C C . LYS A 1 179 ? 1.925 7.321 -25.531 1.00 52.16 179 LYS A C 1
ATOM 1352 O O . LYS A 1 179 ? 1.670 6.210 -25.975 1.00 52.16 179 LYS A O 1
ATOM 1357 N N . ALA A 1 180 ? 2.360 7.518 -24.284 1.00 54.25 180 ALA A N 1
ATOM 1358 C CA . ALA A 1 180 ? 2.656 6.445 -23.328 1.00 54.25 180 ALA A CA 1
ATOM 1359 C C . ALA A 1 180 ? 1.492 6.098 -22.369 1.00 54.25 180 ALA A C 1
ATOM 1361 O O . ALA A 1 180 ? 1.678 5.296 -21.459 1.00 54.25 180 ALA A O 1
ATOM 1362 N N . ASN A 1 181 ? 0.303 6.698 -22.529 1.00 73.94 181 ASN A N 1
ATOM 1363 C CA . ASN A 1 181 ? -0.852 6.492 -21.639 1.00 73.94 181 ASN A CA 1
ATOM 1364 C C . ASN A 1 181 ? -0.522 6.665 -20.136 1.00 73.94 181 ASN A C 1
ATOM 1366 O O . ASN A 1 181 ? -0.957 5.870 -19.303 1.00 73.94 181 ASN A O 1
ATOM 1370 N N . ILE A 1 182 ? 0.253 7.700 -19.777 1.00 73.50 182 ILE A N 1
ATOM 1371 C CA . ILE A 1 182 ? 0.596 8.014 -18.377 1.00 73.50 182 ILE A CA 1
ATOM 1372 C C . ILE A 1 182 ? -0.332 9.106 -17.828 1.00 73.50 182 ILE A C 1
ATOM 1374 O O . ILE A 1 182 ? -0.418 10.195 -18.396 1.00 73.50 182 ILE A O 1
ATOM 1378 N N . GLN A 1 183 ? -0.968 8.847 -16.685 1.00 74.19 183 GLN A N 1
ATOM 1379 C CA . GLN A 1 183 ? -1.782 9.805 -15.934 1.00 74.19 183 GLN A CA 1
ATOM 1380 C C . GLN A 1 183 ? -1.052 10.241 -14.660 1.00 74.19 183 GLN A C 1
ATOM 1382 O O . GLN A 1 183 ? -0.696 9.411 -13.828 1.00 74.19 183 GLN A O 1
ATOM 1387 N N . THR A 1 184 ? -0.844 11.543 -14.466 1.00 60.31 184 THR A N 1
ATOM 1388 C CA . THR A 1 184 ? -0.322 12.065 -13.193 1.00 60.31 184 THR A CA 1
ATOM 1389 C C . THR A 1 184 ? -1.452 12.273 -12.196 1.00 60.31 184 THR A C 1
ATOM 1391 O O . THR A 1 184 ? -2.452 12.906 -12.541 1.00 60.31 184 THR A O 1
ATOM 1394 N N . ILE A 1 185 ? -1.279 11.812 -10.961 1.00 60.66 185 ILE A N 1
ATOM 1395 C CA . ILE A 1 185 ? -2.290 11.935 -9.905 1.00 60.66 185 ILE A CA 1
ATOM 1396 C C . ILE A 1 185 ? -1.827 12.833 -8.762 1.00 60.66 185 ILE A C 1
ATOM 1398 O O . ILE A 1 185 ? -0.637 12.952 -8.476 1.00 60.66 185 ILE A O 1
ATOM 1402 N N . ALA A 1 186 ? -2.799 13.488 -8.125 1.00 55.31 186 ALA A N 1
ATOM 1403 C CA . ALA A 1 186 ? -2.581 14.323 -6.952 1.00 55.31 186 ALA A CA 1
ATOM 1404 C C . ALA A 1 186 ? -2.186 13.478 -5.715 1.00 55.31 186 ALA A C 1
ATOM 1406 O O . ALA A 1 186 ? -2.416 12.268 -5.707 1.00 55.31 186 ALA A O 1
ATOM 1407 N N . PRO A 1 187 ? -1.689 14.109 -4.629 1.00 49.44 187 PRO A N 1
ATOM 1408 C CA . PRO A 1 187 ? -1.258 13.453 -3.385 1.00 49.44 187 PRO A CA 1
ATOM 1409 C C . PRO A 1 187 ? -2.371 12.700 -2.667 1.00 49.44 187 PRO A C 1
ATOM 1411 O O . PRO A 1 187 ? -2.094 11.939 -1.749 1.00 49.44 187 PRO A O 1
ATOM 1414 N N . THR A 1 188 ? -3.613 13.005 -3.043 1.00 57.69 188 THR A N 1
ATOM 1415 C CA . THR A 1 188 ? -4.855 12.337 -2.677 1.00 57.69 188 THR A CA 1
ATOM 1416 C C . THR A 1 188 ? -5.654 12.169 -3.946 1.00 57.69 188 THR A C 1
ATOM 1418 O O . THR A 1 188 ? -6.312 13.110 -4.397 1.00 57.69 188 THR A O 1
ATOM 1421 N N . ALA A 1 189 ? -5.577 10.991 -4.540 1.00 56.12 189 ALA A N 1
ATOM 1422 C CA . ALA A 1 189 ? -6.405 10.647 -5.678 1.00 56.12 189 ALA A CA 1
ATOM 1423 C C . ALA A 1 189 ? -7.081 9.312 -5.413 1.00 56.12 189 ALA A C 1
ATOM 1425 O O . ALA A 1 189 ? -6.431 8.361 -4.981 1.00 56.12 189 ALA A O 1
ATOM 1426 N N . THR A 1 190 ? -8.378 9.268 -5.688 1.00 61.22 190 THR A N 1
ATOM 1427 C CA . THR A 1 190 ? -9.107 8.019 -5.866 1.00 61.22 190 THR A CA 1
ATOM 1428 C C . THR A 1 190 ? -8.748 7.477 -7.239 1.00 61.22 190 THR A C 1
ATOM 1430 O O . THR A 1 190 ? -9.018 8.142 -8.242 1.00 61.22 190 THR A O 1
ATOM 1433 N N . VAL A 1 191 ? -8.124 6.303 -7.292 1.00 57.88 191 VAL A N 1
ATOM 1434 C CA . VAL A 1 191 ? -7.774 5.661 -8.561 1.00 57.88 191 VAL A CA 1
ATOM 1435 C C . VAL A 1 191 ? -8.504 4.332 -8.703 1.00 57.88 191 VAL A C 1
ATOM 1437 O O . VAL A 1 191 ? -8.218 3.382 -7.983 1.00 57.88 191 VAL A O 1
ATOM 1440 N N . GLY A 1 192 ? -9.414 4.290 -9.680 1.00 55.88 192 GLY A N 1
ATOM 1441 C CA . GLY A 1 192 ? -10.066 3.080 -10.182 1.00 55.88 192 GLY A CA 1
ATOM 1442 C C . GLY A 1 192 ? -11.169 2.487 -9.302 1.00 55.88 192 GLY A C 1
ATOM 1443 O O . GLY A 1 192 ? -11.390 2.890 -8.169 1.00 55.88 192 GLY A O 1
ATOM 1444 N N . SER A 1 193 ? -11.856 1.503 -9.874 1.00 53.03 193 SER A N 1
ATOM 1445 C CA . SER A 1 193 ? -12.780 0.560 -9.239 1.00 53.03 193 SER A CA 1
ATOM 1446 C C . SER A 1 193 ? -12.339 -0.843 -9.639 1.00 53.03 193 SER A C 1
ATOM 1448 O O . SER A 1 193 ? -11.889 -1.013 -10.776 1.00 53.03 193 SER A O 1
ATOM 1450 N N . LEU A 1 194 ? -12.459 -1.843 -8.758 1.00 56.69 194 LEU A N 1
ATOM 1451 C CA . LEU A 1 194 ? -12.235 -3.228 -9.185 1.00 56.69 194 LEU A CA 1
ATOM 1452 C C . LEU A 1 194 ? -13.201 -3.607 -10.321 1.00 56.69 194 LEU A C 1
ATOM 1454 O O . LEU A 1 194 ? -14.226 -2.957 -10.547 1.00 56.69 194 LEU A O 1
ATOM 1458 N N . ALA A 1 195 ? -12.830 -4.648 -11.070 1.00 49.66 195 ALA A N 1
ATOM 1459 C CA . ALA A 1 195 ? -13.497 -5.101 -12.296 1.00 49.66 195 ALA A CA 1
ATOM 1460 C C . ALA A 1 195 ? -15.001 -5.445 -12.143 1.00 49.66 195 ALA A C 1
ATOM 1462 O O . ALA A 1 195 ? -15.674 -5.713 -13.133 1.00 49.66 195 ALA A O 1
ATOM 1463 N N . ASP A 1 196 ? -15.537 -5.419 -10.925 1.00 50.53 196 ASP A N 1
ATOM 1464 C CA . ASP A 1 196 ? -16.904 -5.746 -10.523 1.00 50.53 196 ASP A CA 1
ATOM 1465 C C . ASP A 1 196 ? -17.829 -4.520 -10.336 1.00 50.53 196 ASP A C 1
ATOM 1467 O O . ASP A 1 196 ? -18.881 -4.616 -9.702 1.00 50.53 196 ASP A O 1
ATOM 1471 N N . ASN A 1 197 ? -17.505 -3.379 -10.961 1.00 39.03 197 ASN A N 1
ATOM 1472 C CA . ASN A 1 197 ? -18.422 -2.242 -11.165 1.00 39.03 197 ASN A CA 1
ATOM 1473 C C . ASN A 1 197 ? -18.907 -1.526 -9.882 1.00 39.03 197 ASN A C 1
ATOM 1475 O O . ASN A 1 197 ? -19.841 -0.721 -9.935 1.00 39.03 197 ASN A O 1
ATOM 1479 N N . ARG A 1 198 ? -18.271 -1.768 -8.727 1.00 42.19 198 ARG A N 1
ATOM 1480 C CA . ARG A 1 198 ? -18.495 -0.977 -7.506 1.00 42.19 198 ARG A CA 1
ATOM 1481 C C . ARG A 1 198 ? -17.539 0.221 -7.487 1.00 42.19 198 ARG A C 1
ATOM 1483 O O . ARG A 1 198 ? -16.330 0.009 -7.570 1.00 42.19 198 ARG A O 1
ATOM 1490 N N . PRO A 1 199 ? -18.035 1.471 -7.382 1.00 40.34 199 PRO A N 1
ATOM 1491 C CA . PRO A 1 199 ? -17.175 2.645 -7.317 1.00 40.34 199 PRO A CA 1
ATOM 1492 C C . PRO A 1 199 ? -16.333 2.552 -6.061 1.00 40.34 199 PRO A C 1
ATOM 1494 O O . PRO A 1 199 ? -16.846 2.301 -4.970 1.00 40.34 199 PRO A O 1
ATOM 1497 N N . VAL A 1 200 ? -15.035 2.735 -6.227 1.00 48.25 200 VAL A N 1
ATOM 1498 C CA . VAL A 1 200 ? -14.101 2.392 -5.180 1.00 48.25 200 VAL A CA 1
ATOM 1499 C C . VAL A 1 200 ? -13.028 3.428 -5.027 1.00 48.25 200 VAL A C 1
ATOM 1501 O O . VAL A 1 200 ? -12.673 4.147 -5.953 1.00 48.25 200 VAL A O 1
ATOM 1504 N N . THR A 1 201 ? -12.558 3.520 -3.793 1.00 53.09 201 THR A N 1
ATOM 1505 C CA . THR A 1 201 ? -11.655 4.568 -3.374 1.00 53.09 201 THR A CA 1
ATOM 1506 C C . THR A 1 201 ? -10.368 3.932 -2.885 1.00 53.09 201 THR A C 1
ATOM 1508 O O . THR A 1 201 ? -10.141 3.838 -1.683 1.00 53.09 201 THR A O 1
ATOM 1511 N N . ILE A 1 202 ? -9.520 3.483 -3.822 1.00 58.72 202 ILE A N 1
ATOM 1512 C CA . ILE A 1 202 ? -8.098 3.313 -3.514 1.00 58.72 202 ILE A CA 1
ATOM 1513 C C . ILE A 1 202 ? -7.507 4.710 -3.499 1.00 58.72 202 ILE A C 1
ATOM 1515 O O . ILE A 1 202 ? -7.327 5.339 -4.546 1.00 58.72 202 ILE A O 1
ATOM 1519 N N . VAL A 1 203 ? -7.280 5.221 -2.293 1.00 61.97 203 VAL A N 1
ATOM 1520 C CA . VAL A 1 203 ? -6.675 6.535 -2.141 1.00 61.97 203 VAL A CA 1
ATOM 1521 C C . VAL A 1 203 ? -5.171 6.350 -2.165 1.00 61.97 203 VAL A C 1
ATOM 1523 O O . VAL A 1 203 ? -4.588 5.697 -1.298 1.00 61.97 203 VAL A O 1
ATOM 1526 N N . ILE A 1 204 ? -4.529 6.965 -3.143 1.00 62.66 204 ILE A N 1
ATOM 1527 C CA . ILE A 1 204 ? -3.075 7.041 -3.186 1.00 62.66 204 ILE A CA 1
ATOM 1528 C C . ILE A 1 204 ? -2.675 8.251 -2.361 1.00 62.66 204 ILE A C 1
ATOM 1530 O O . ILE A 1 204 ? -3.098 9.368 -2.661 1.00 62.66 204 ILE A O 1
ATOM 1534 N N . TRP A 1 205 ? -1.927 8.006 -1.286 1.00 60.19 205 TRP A N 1
ATOM 1535 C CA . TRP A 1 205 ? -1.471 9.051 -0.381 1.00 60.19 205 TRP A CA 1
ATOM 1536 C C . TRP A 1 205 ? 0.009 9.252 -0.619 1.00 60.19 205 TRP A C 1
ATOM 1538 O O . TRP A 1 205 ? 0.801 8.329 -0.452 1.00 60.19 205 TRP A O 1
ATOM 1548 N N . THR A 1 206 ? 0.407 10.476 -0.923 1.00 49.34 206 THR A N 1
ATOM 1549 C CA . THR A 1 206 ? 1.799 10.881 -0.720 1.00 49.34 206 THR A CA 1
ATOM 1550 C C . THR A 1 206 ? 1.826 11.760 0.518 1.00 49.34 206 THR A C 1
ATOM 1552 O O . THR A 1 206 ? 1.117 12.769 0.567 1.00 49.34 206 THR A O 1
ATOM 1555 N N . ILE A 1 207 ? 2.599 11.389 1.541 1.00 44.22 207 ILE A N 1
ATOM 1556 C CA . ILE A 1 207 ? 2.752 12.244 2.721 1.00 44.22 207 ILE A CA 1
ATOM 1557 C C . ILE A 1 207 ? 3.554 13.470 2.279 1.00 44.22 207 ILE A C 1
ATOM 1559 O O . ILE A 1 207 ? 4.766 13.401 2.091 1.00 44.22 207 ILE A O 1
ATOM 1563 N N . SER A 1 208 ? 2.871 14.596 2.078 1.00 40.56 208 SER A N 1
ATOM 1564 C CA . SER A 1 208 ? 3.544 15.875 1.868 1.00 40.56 208 SER A CA 1
ATOM 1565 C C . SER A 1 208 ? 4.261 16.291 3.153 1.00 40.56 208 SER A C 1
ATOM 1567 O O . SER A 1 208 ? 3.699 16.174 4.246 1.00 40.56 208 SER A O 1
ATOM 1569 N N . ALA A 1 209 ? 5.453 16.879 3.029 1.00 34.31 209 ALA A N 1
ATOM 1570 C CA . ALA A 1 209 ? 6.080 17.618 4.126 1.00 34.31 209 ALA A CA 1
ATOM 1571 C C . ALA A 1 209 ? 5.143 18.709 4.687 1.00 34.31 209 ALA A C 1
ATOM 1573 O O . ALA A 1 209 ? 5.199 19.003 5.877 1.00 34.31 209 ALA A O 1
ATOM 1574 N N . ALA A 1 210 ? 4.224 19.239 3.867 1.00 32.62 210 ALA A N 1
ATOM 1575 C CA . ALA A 1 210 ? 3.203 20.194 4.289 1.00 32.62 210 ALA A CA 1
ATOM 1576 C C . ALA A 1 210 ? 2.109 19.567 5.176 1.00 32.62 210 ALA A C 1
ATOM 1578 O O . ALA A 1 210 ? 1.594 20.222 6.077 1.00 32.62 210 ALA A O 1
ATOM 1579 N N . ALA A 1 211 ? 1.769 18.289 4.970 1.00 40.53 211 ALA A N 1
ATOM 1580 C CA . ALA A 1 211 ? 0.839 17.573 5.846 1.00 40.53 211 ALA A CA 1
ATOM 1581 C C . ALA A 1 211 ? 1.481 17.325 7.221 1.00 40.53 211 ALA A C 1
ATOM 1583 O O . ALA A 1 211 ? 0.846 17.554 8.245 1.00 40.53 211 ALA A O 1
ATOM 1584 N N . LEU A 1 212 ? 2.772 16.975 7.246 1.00 37.75 212 LEU A N 1
ATOM 1585 C CA . LEU A 1 212 ? 3.573 16.902 8.474 1.00 37.75 212 LEU A CA 1
ATOM 1586 C C . LEU A 1 212 ? 3.771 18.282 9.135 1.00 37.75 212 LEU A C 1
ATOM 1588 O O . LEU A 1 212 ? 3.795 18.373 10.360 1.00 37.75 212 LEU A O 1
ATOM 1592 N N . SER A 1 213 ? 3.877 19.372 8.366 1.00 31.36 213 SER A N 1
ATOM 1593 C CA . SER A 1 213 ? 4.022 20.726 8.923 1.00 31.36 213 SER A CA 1
ATOM 1594 C C . SER A 1 213 ? 2.711 21.298 9.467 1.00 31.36 213 SER A C 1
ATOM 1596 O O . SER A 1 213 ? 2.738 21.990 10.477 1.00 31.36 213 SER A O 1
ATOM 1598 N N . LEU A 1 214 ? 1.566 20.994 8.846 1.00 36.94 214 LEU A N 1
ATOM 1599 C CA . LEU A 1 214 ? 0.233 21.342 9.359 1.00 36.94 214 LEU A CA 1
ATOM 1600 C C . LEU A 1 214 ? -0.088 20.584 10.656 1.00 36.94 214 LEU A C 1
ATOM 1602 O O . LEU A 1 214 ? -0.709 21.145 11.556 1.00 36.94 214 LEU A O 1
ATOM 1606 N N . ILE A 1 215 ? 0.399 19.345 10.784 1.00 40.38 215 ILE A N 1
ATOM 1607 C CA . ILE A 1 215 ? 0.356 18.559 12.026 1.00 40.38 215 ILE A CA 1
ATOM 1608 C C . ILE A 1 215 ? 1.175 19.237 13.140 1.00 4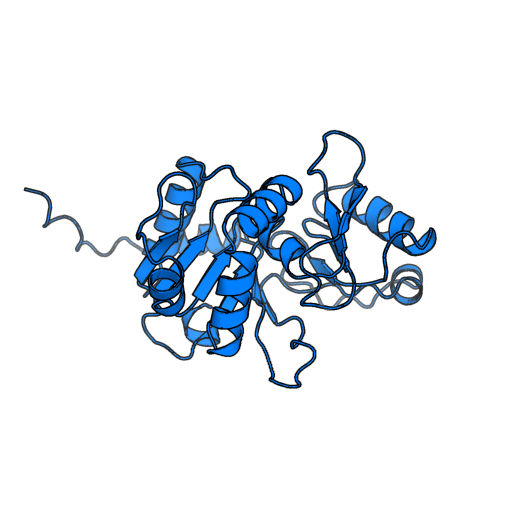0.38 215 ILE A C 1
ATOM 1610 O O . ILE A 1 215 ? 0.712 19.316 14.273 1.00 40.38 215 ILE A O 1
ATOM 1614 N N . ARG A 1 216 ? 2.335 19.825 12.815 1.00 36.50 216 ARG A N 1
ATOM 1615 C CA . ARG A 1 216 ? 3.171 20.581 13.772 1.00 36.50 216 ARG A CA 1
ATOM 1616 C C . ARG A 1 216 ? 2.603 21.940 14.202 1.00 36.50 216 ARG A C 1
ATOM 1618 O O . ARG A 1 216 ? 3.119 22.521 15.150 1.00 36.50 216 ARG A O 1
ATOM 1625 N N . GLN A 1 217 ? 1.595 22.474 13.511 1.00 34.00 217 GLN A N 1
ATOM 1626 C CA . GLN A 1 217 ? 1.056 23.818 13.770 1.00 34.00 217 GLN A CA 1
ATOM 1627 C C . GLN A 1 217 ? -0.188 23.835 14.667 1.00 34.00 217 GLN A C 1
ATOM 1629 O O . GLN A 1 217 ? -0.658 24.915 15.025 1.00 34.00 217 GLN A O 1
ATOM 1634 N N . ARG A 1 218 ? -0.731 22.675 15.061 1.00 38.75 218 ARG A N 1
ATOM 1635 C CA . ARG A 1 218 ? -1.788 22.631 16.078 1.00 38.75 218 ARG A CA 1
ATOM 1636 C C . ARG A 1 218 ? -1.150 22.723 17.468 1.00 38.75 218 ARG A C 1
ATOM 1638 O O . ARG A 1 218 ? -0.292 21.897 17.773 1.00 38.75 218 ARG A O 1
ATOM 1645 N N . PRO A 1 219 ? -1.534 23.695 18.316 1.00 31.91 219 PRO A N 1
ATOM 1646 C CA . PRO A 1 219 ? -1.076 23.705 19.698 1.00 31.91 219 PRO A CA 1
ATOM 1647 C C . PRO A 1 219 ? -1.518 22.399 20.363 1.00 31.91 219 PRO A C 1
ATOM 1649 O O . PRO A 1 219 ? -2.671 21.993 20.208 1.00 31.91 219 PRO A O 1
ATOM 1652 N N . MET A 1 220 ? -0.608 21.740 21.086 1.00 34.06 220 MET A N 1
ATOM 1653 C CA . MET A 1 220 ? -0.978 20.655 21.993 1.00 34.06 220 MET A CA 1
ATOM 1654 C C . MET A 1 220 ? -2.010 21.209 22.975 1.00 34.06 220 MET A C 1
ATOM 1656 O O . MET A 1 220 ? -1.664 21.948 23.896 1.00 34.06 220 MET A O 1
ATOM 1660 N N . THR A 1 221 ? -3.287 20.892 22.784 1.00 35.81 221 THR A N 1
ATOM 1661 C CA . THR A 1 221 ? -4.273 21.111 23.835 1.00 35.81 221 THR A CA 1
ATOM 1662 C C . THR A 1 221 ? -3.972 20.096 24.927 1.00 35.81 221 THR A C 1
ATOM 1664 O O . THR A 1 221 ? -4.045 18.889 24.702 1.00 35.81 221 THR A O 1
ATOM 1667 N N . ALA A 1 222 ? -3.556 20.605 26.083 1.00 32.34 222 ALA A N 1
ATOM 1668 C CA . ALA A 1 222 ? -3.178 19.843 27.260 1.00 32.34 222 ALA A CA 1
ATOM 1669 C C . ALA A 1 222 ? -4.332 18.945 27.742 1.00 32.34 222 ALA A C 1
ATOM 1671 O O . ALA A 1 222 ? -5.208 19.401 28.474 1.00 32.34 222 ALA A O 1
ATOM 1672 N N . HIS A 1 223 ? -4.346 17.676 27.324 1.00 31.66 223 HIS A N 1
ATOM 1673 C CA . HIS A 1 223 ? -5.203 16.660 27.944 1.00 31.66 223 HIS A CA 1
ATOM 1674 C C . HIS A 1 223 ? -4.744 15.203 27.751 1.00 31.66 223 HIS A C 1
ATOM 1676 O O . HIS A 1 223 ? -5.571 14.307 27.645 1.00 31.66 223 HIS A O 1
ATOM 1682 N N . CYS A 1 224 ? -3.431 14.948 27.725 1.00 27.45 224 CYS A N 1
ATOM 1683 C CA . CYS A 1 224 ? -2.891 13.578 27.670 1.00 27.45 224 CYS A CA 1
ATOM 1684 C C . CYS A 1 224 ? -1.770 13.326 28.694 1.00 27.45 224 CYS A C 1
ATOM 1686 O O . CYS A 1 224 ? -0.811 12.629 28.379 1.00 27.45 224 CYS A O 1
ATOM 1688 N N . TYR A 1 225 ? -1.862 13.903 29.900 1.00 24.62 225 TYR A N 1
ATOM 1689 C CA . TYR A 1 225 ? -0.905 13.616 30.985 1.00 24.62 225 TYR A CA 1
ATOM 1690 C C . TYR A 1 225 ? -1.450 12.750 32.128 1.00 24.62 225 TYR A C 1
ATOM 1692 O O . TYR A 1 225 ? -0.663 12.323 32.964 1.00 24.62 225 TYR A O 1
ATOM 1700 N N . ASP A 1 226 ? -2.735 12.398 32.124 1.00 26.12 226 ASP A N 1
ATOM 1701 C CA . ASP A 1 226 ? -3.299 11.461 33.097 1.00 26.12 226 ASP A CA 1
ATOM 1702 C C . ASP A 1 226 ? -3.724 10.185 32.379 1.00 26.12 226 ASP A C 1
ATOM 1704 O O . ASP A 1 226 ? -4.770 10.168 31.736 1.00 26.12 226 ASP A O 1
ATOM 1708 N N . LEU A 1 227 ? -2.860 9.163 32.430 1.00 27.20 227 LEU A N 1
ATOM 1709 C CA . LEU A 1 227 ? -3.158 7.717 32.426 1.00 27.20 227 LEU A CA 1
ATOM 1710 C C . LEU A 1 227 ? -1.874 6.926 32.108 1.00 27.20 227 LEU A C 1
ATOM 1712 O O . LEU A 1 227 ? -1.766 6.327 31.045 1.00 27.20 227 LEU A O 1
ATOM 1716 N N . MET A 1 228 ? -0.899 6.942 33.024 1.00 26.30 228 MET A N 1
ATOM 1717 C CA . MET A 1 228 ? 0.099 5.871 33.214 1.00 26.30 228 MET A CA 1
ATOM 1718 C C . MET A 1 228 ? 0.676 5.952 34.644 1.00 26.30 228 MET A C 1
ATOM 1720 O O . MET A 1 228 ? 1.816 6.368 34.849 1.00 26.30 228 MET A O 1
ATOM 1724 N N . GLN A 1 229 ? -0.146 5.572 35.629 1.00 28.77 229 GLN A N 1
ATOM 1725 C CA . GLN A 1 229 ? 0.321 4.784 36.776 1.00 28.77 229 GLN A CA 1
ATOM 1726 C C . GLN A 1 229 ? -0.131 3.344 36.556 1.00 28.77 229 GLN A C 1
ATOM 1728 O O . GLN A 1 229 ? -1.280 3.181 36.083 1.00 28.77 229 GLN A O 1
#

Sequence (229 aa):
MFSAATGKATPRICFVGTASGDAESYRYKFYEAMSALDCRATHLSLIQPPSADLGAFVFAQDVIFVGGGNTRSLLALWREWGLDAILREAYERGIVLGGVSAGMICWFEFGVTDSIPGALTPLKCLGWLPGSACPHYAKEIERRPSFQRLIAEGAIPGGYAADDGVSAPKRTFSDPMRKANIQTIAPTATVGSLADNRPVTIVIWTISAAALSLIRQRPMTAHCYDLMQ

Radius of gyration: 17.91 Å; chains: 1; bounding box: 39×40×63 Å